Protein AF-A0A5E4HVY9-F1 (afdb_monomer_lite)

Radius of gyration: 17.77 Å; chains: 1; bounding box: 45×37×48 Å

pLDDT: mean 86.58, std 11.75, range [44.09, 98.56]

Secondary structure (DSSP, 8-state):
-HHHHHHHHHHHHHHHHHHHHHHHHHHTHHHHHHS-GGGGGGS-HHHHHHHHHHHHHHHHHHGGGTPPP-HHHHHHT-HHHHHHHHHHHHHHHHHHHHHHHHTHHHHSSTTTHHHHHHHHHHHHHHHHHHHHHPPPHHHHHHHHHHHHHHHHHHHHHHHHSSGGG-SS----HHHHHHHHHHHHHHHHHHHHHHHHHHHHHHH-HHHHHHHHHHS--

Sequence (217 aa):
MEEAQKKLGPTILLLFMVGTLLFGAYFYFEQLAATPFYLWLFVPDCPLYAALAGFILLEGWENKTGKKAGALARMAHSPLLRFVIASACALYGSWTIFIFGAYSEFYLGAAQAPVTIALIIGHLGMVLLALLILPKKNEIGWTGLAAALLWLALNTFMDYQLGPLSTHPWLGGPLKIVVEPFTWMAGAAWPLLLYALADASAENKVLVRLRKWVCWD

Foldseek 3Di:
DVVVLLPVQLVVLVCQLVVLVVVLCVVCVVLCVLADPVCVVLQSQQSVLSNLLSVLLNLLSCVVVVDDQDPSSVCSPQLLNLLLSLLSLLLVLVLLLVVCVVPVVVQCPPVRNVVSVVSNVVSVVSNLSSLLSHAALVSCDPVSLVSNLVVLVVSLCQQQPPVSNHSHPDDPPVRCVPSSVVSNVSSNVSSVVSSVCRNVSVPDPVSVVVCVSRGDD

Structure (mmCIF, N/CA/C/O backbone):
data_AF-A0A5E4HVY9-F1
#
_entry.id   AF-A0A5E4HVY9-F1
#
loop_
_atom_site.group_PDB
_atom_site.id
_atom_site.type_symbol
_atom_site.label_atom_id
_atom_site.label_alt_id
_atom_site.label_comp_id
_atom_site.label_asym_id
_atom_site.label_entity_id
_atom_site.label_seq_id
_atom_site.pdbx_PDB_ins_code
_atom_site.Cartn_x
_atom_site.Cartn_y
_atom_site.Cartn_z
_atom_site.occupancy
_atom_site.B_iso_or_equiv
_atom_site.auth_seq_id
_atom_site.auth_comp_id
_atom_site.auth_asym_id
_atom_site.auth_atom_id
_atom_site.pdbx_PDB_model_num
ATOM 1 N N . MET A 1 1 ? 2.840 21.938 23.748 1.00 54.25 1 MET A N 1
ATOM 2 C CA . MET A 1 1 ? 3.164 20.843 22.801 1.00 54.25 1 MET A CA 1
ATOM 3 C C . MET A 1 1 ? 1.917 20.161 22.259 1.00 54.25 1 MET A C 1
ATOM 5 O O . MET A 1 1 ? 1.793 20.067 21.046 1.00 54.25 1 MET A O 1
ATOM 9 N N . GLU A 1 2 ? 0.977 19.757 23.117 1.00 59.50 2 GLU A N 1
ATOM 10 C CA . GLU A 1 2 ? -0.248 19.051 22.703 1.00 59.50 2 GLU A CA 1
ATOM 11 C C . GLU A 1 2 ? -1.110 19.841 21.696 1.00 59.50 2 GLU A C 1
ATOM 13 O O . GLU A 1 2 ? -1.621 19.283 20.730 1.00 59.50 2 GLU A O 1
ATOM 18 N N . GLU A 1 3 ? -1.216 21.163 21.857 1.00 55.06 3 GLU A N 1
ATOM 19 C CA . GLU A 1 3 ? -2.001 22.022 20.959 1.00 55.06 3 GLU A CA 1
ATOM 20 C C . GLU A 1 3 ? -1.352 22.225 19.575 1.00 55.06 3 GLU A C 1
ATOM 22 O O . GLU A 1 3 ? -2.045 22.268 18.559 1.00 55.06 3 GLU A O 1
ATOM 27 N N . ALA A 1 4 ? -0.016 22.275 19.510 1.00 55.00 4 ALA A N 1
ATOM 28 C CA . ALA A 1 4 ? 0.719 22.329 18.246 1.00 55.00 4 ALA A CA 1
ATOM 29 C C . ALA A 1 4 ? 0.616 20.990 17.492 1.00 55.00 4 ALA A C 1
ATOM 31 O O . ALA A 1 4 ? 0.339 20.981 16.295 1.00 55.00 4 ALA A O 1
ATOM 32 N N . GLN A 1 5 ? 0.727 19.853 18.195 1.00 57.31 5 GLN A N 1
ATOM 33 C CA . GLN A 1 5 ? 0.496 18.524 17.610 1.00 57.31 5 GLN A CA 1
ATOM 34 C C . GLN A 1 5 ? -0.923 18.366 17.051 1.00 57.31 5 GLN A C 1
ATOM 36 O O . GLN A 1 5 ? -1.078 17.802 15.968 1.00 57.31 5 GLN A O 1
ATOM 41 N N . LYS A 1 6 ? -1.943 18.916 17.730 1.00 62.44 6 LYS A N 1
ATOM 42 C CA . LYS A 1 6 ? -3.329 18.921 17.231 1.00 62.44 6 LYS A CA 1
ATOM 43 C C . LYS A 1 6 ? -3.452 19.632 15.876 1.00 62.44 6 LYS A C 1
ATOM 45 O O . LYS A 1 6 ? -4.208 19.174 15.039 1.00 62.44 6 LYS A O 1
ATOM 50 N N . LYS A 1 7 ? -2.694 20.695 15.597 1.00 63.31 7 LYS A N 1
ATOM 51 C CA . LYS A 1 7 ? -2.789 21.415 14.306 1.00 63.31 7 LYS A CA 1
ATOM 52 C C . LYS A 1 7 ? -1.853 20.868 13.216 1.00 63.31 7 LYS A C 1
ATOM 54 O O . LYS A 1 7 ? -2.188 20.929 12.033 1.00 63.31 7 LYS A O 1
ATOM 59 N N . LEU A 1 8 ? -0.695 20.316 13.590 1.00 70.44 8 LEU A N 1
ATOM 60 C CA . LEU A 1 8 ? 0.305 19.828 12.630 1.00 70.44 8 LEU A CA 1
ATOM 61 C C . LEU A 1 8 ? -0.023 18.455 12.026 1.00 70.44 8 LEU A C 1
ATOM 63 O O . LEU A 1 8 ? 0.219 18.26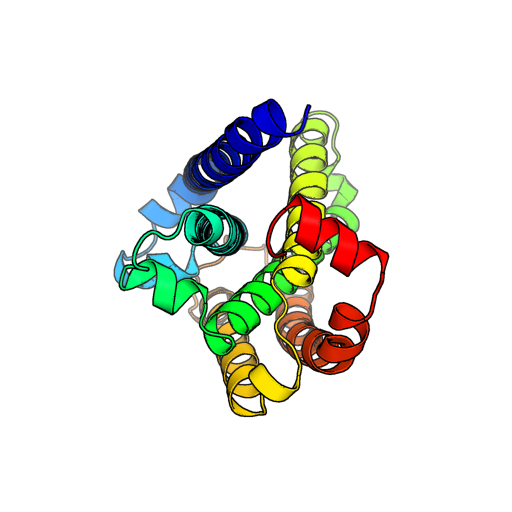5 10.839 1.00 70.44 8 LEU A O 1
ATOM 67 N N . GLY A 1 9 ? -0.589 17.515 12.791 1.00 76.00 9 GLY A N 1
ATOM 68 C CA . GLY A 1 9 ? -0.842 16.143 12.315 1.00 76.00 9 GLY A CA 1
ATOM 69 C C . GLY A 1 9 ? -1.686 16.052 11.029 1.00 76.00 9 GLY A C 1
ATOM 70 O O . GLY A 1 9 ? -1.223 15.473 10.047 1.00 76.00 9 GLY A O 1
ATOM 71 N N . PRO A 1 10 ? -2.877 16.670 10.977 1.00 76.44 10 PRO A N 1
ATOM 72 C CA . PRO A 1 10 ? -3.753 16.645 9.796 1.00 76.44 10 PRO A CA 1
ATOM 73 C C . PRO A 1 10 ? -3.131 17.334 8.596 1.00 76.44 10 PRO A C 1
ATOM 75 O O . PRO A 1 10 ? -3.244 16.856 7.475 1.00 76.44 10 PRO A O 1
ATOM 78 N N . THR A 1 11 ? -2.439 18.446 8.846 1.00 81.81 11 THR A N 1
ATOM 79 C CA . THR A 1 11 ? -1.732 19.194 7.809 1.00 81.81 11 THR A CA 1
ATOM 80 C C . THR A 1 11 ? -0.650 18.322 7.174 1.00 81.81 11 THR A C 1
ATOM 82 O O . THR A 1 11 ? -0.546 18.273 5.955 1.00 81.81 11 THR A O 1
ATOM 85 N N . ILE A 1 12 ? 0.109 17.571 7.980 1.00 84.69 12 ILE A N 1
ATOM 86 C CA . ILE A 1 12 ? 1.120 16.627 7.485 1.00 84.69 12 ILE A CA 1
ATOM 87 C C . ILE A 1 12 ? 0.468 15.496 6.681 1.00 84.69 12 ILE A C 1
ATOM 89 O O . ILE A 1 12 ? 0.953 15.185 5.598 1.00 84.69 12 ILE A O 1
ATOM 93 N N . LEU A 1 13 ? -0.631 14.906 7.165 1.00 83.69 13 LEU A N 1
ATOM 94 C CA . LEU A 1 13 ? -1.347 13.843 6.444 1.00 83.69 13 LEU A CA 1
ATOM 95 C C . LEU A 1 13 ? -1.925 14.338 5.113 1.00 83.69 13 LEU A C 1
ATOM 97 O O . LEU A 1 13 ? -1.802 13.655 4.100 1.00 83.69 13 LEU A O 1
ATOM 101 N N . LEU A 1 14 ? -2.489 15.546 5.090 1.00 85.56 14 LEU A N 1
ATOM 102 C CA . LEU A 1 14 ? -3.001 16.170 3.875 1.00 85.56 14 LEU A CA 1
ATOM 103 C C . LEU A 1 14 ? -1.875 16.439 2.871 1.00 85.56 14 LEU A C 1
ATOM 105 O O . LEU A 1 14 ? -1.998 16.083 1.702 1.00 85.56 14 LEU A O 1
ATOM 109 N N . LEU A 1 15 ? -0.761 17.022 3.324 1.00 87.12 15 LEU A N 1
ATOM 110 C CA . LEU A 1 15 ? 0.417 17.253 2.485 1.00 87.12 15 LEU A CA 1
ATOM 111 C C . LEU A 1 15 ? 0.998 15.938 1.957 1.00 87.12 15 LEU A C 1
ATOM 113 O O . LEU A 1 15 ? 1.370 15.867 0.789 1.00 87.12 15 LEU A O 1
ATOM 117 N N . PHE A 1 16 ? 1.029 14.891 2.783 1.00 88.19 16 PHE A N 1
ATOM 118 C CA . PHE A 1 16 ? 1.432 13.550 2.374 1.00 88.19 16 PHE A CA 1
ATOM 119 C C . PHE A 1 16 ? 0.521 12.998 1.272 1.00 88.19 16 PHE A C 1
ATOM 121 O O 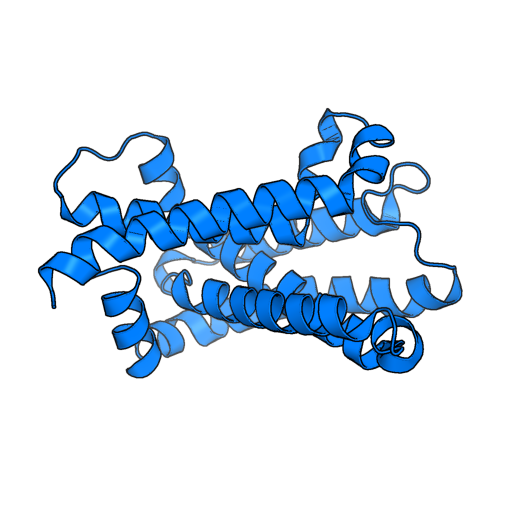. PHE A 1 16 ? 1.025 12.527 0.256 1.00 88.19 16 PHE A O 1
ATOM 128 N N . MET A 1 17 ? -0.803 13.091 1.427 1.00 89.12 17 MET A N 1
ATOM 129 C CA . MET A 1 17 ? -1.758 12.619 0.420 1.00 89.12 17 MET A CA 1
ATOM 130 C C . MET A 1 17 ? -1.625 13.387 -0.895 1.00 89.12 17 MET A C 1
ATOM 132 O O . MET A 1 17 ? -1.504 12.775 -1.953 1.00 89.12 17 MET A O 1
ATOM 136 N N . VAL A 1 18 ? -1.613 14.721 -0.833 1.00 88.19 18 VAL A N 1
ATOM 137 C CA . VAL A 1 18 ? -1.477 15.578 -2.019 1.00 88.19 18 VAL A CA 1
ATOM 138 C C . VAL A 1 18 ? -0.138 15.322 -2.703 1.00 88.19 18 VAL A C 1
ATOM 140 O O . VAL A 1 18 ? -0.104 15.106 -3.910 1.00 88.19 18 VAL A O 1
ATOM 143 N N . GLY A 1 19 ? 0.956 15.273 -1.942 1.00 87.19 19 GLY A N 1
ATOM 144 C CA . GLY A 1 19 ? 2.283 14.968 -2.468 1.00 87.19 19 GLY A CA 1
ATOM 145 C C . GLY A 1 19 ? 2.341 13.594 -3.136 1.00 87.19 19 GLY A C 1
ATOM 146 O O . GLY A 1 19 ? 2.837 13.486 -4.252 1.00 87.19 19 GLY A O 1
ATOM 147 N N . THR A 1 20 ? 1.767 12.567 -2.502 1.00 88.44 20 THR A N 1
ATOM 148 C CA . THR A 1 20 ? 1.690 11.201 -3.045 1.00 88.44 20 THR A CA 1
ATOM 149 C C . THR A 1 20 ? 0.914 11.159 -4.357 1.00 88.44 20 THR A C 1
ATOM 151 O O . THR A 1 20 ? 1.372 10.543 -5.316 1.00 88.44 20 THR A O 1
ATOM 154 N N . LEU A 1 21 ? -0.233 11.840 -4.433 1.00 88.69 21 LEU A N 1
ATOM 155 C CA . LEU A 1 21 ? -1.054 11.882 -5.643 1.00 88.69 21 LEU A CA 1
ATOM 156 C C . LEU A 1 21 ? -0.385 12.666 -6.772 1.00 88.69 21 LEU A C 1
ATOM 158 O O . LEU A 1 21 ? -0.404 12.207 -7.907 1.00 88.69 21 LEU A O 1
ATOM 162 N N . LEU A 1 22 ? 0.228 13.817 -6.483 1.00 89.31 22 LEU A N 1
ATOM 163 C CA . LEU A 1 22 ? 0.916 14.626 -7.495 1.00 89.31 22 LEU A CA 1
ATOM 164 C C . LEU A 1 22 ? 2.162 13.921 -8.029 1.00 89.31 22 LEU A C 1
ATOM 166 O O . LEU A 1 22 ? 2.382 13.869 -9.237 1.00 89.31 22 LEU A O 1
ATOM 170 N N . PHE A 1 23 ? 2.962 13.349 -7.134 1.00 88.44 23 PHE A N 1
ATOM 171 C CA . PHE A 1 23 ? 4.142 12.586 -7.513 1.00 88.44 23 PHE A CA 1
ATOM 172 C C . PHE A 1 23 ? 3.757 11.298 -8.251 1.00 88.44 23 PHE A C 1
ATOM 174 O O . PHE A 1 23 ? 4.370 10.961 -9.258 1.00 88.44 23 PHE A O 1
ATOM 181 N N . GLY A 1 24 ? 2.688 10.623 -7.821 1.00 87.62 24 GLY A N 1
ATOM 182 C CA . GLY A 1 24 ? 2.096 9.506 -8.550 1.00 87.62 24 GLY A CA 1
ATOM 183 C C . GLY A 1 24 ? 1.631 9.906 -9.948 1.00 87.62 24 GLY A C 1
ATOM 184 O O . GLY A 1 24 ? 2.008 9.266 -10.920 1.00 87.62 24 GLY A O 1
ATOM 185 N N . ALA A 1 25 ? 0.887 11.004 -10.079 1.00 87.56 25 ALA A N 1
ATOM 186 C CA . ALA A 1 25 ? 0.442 11.509 -11.374 1.00 87.56 25 ALA A CA 1
ATOM 187 C C . ALA A 1 25 ? 1.620 11.837 -12.300 1.00 87.56 25 ALA A C 1
ATOM 189 O O . ALA A 1 25 ? 1.538 11.555 -13.488 1.00 87.56 25 ALA A O 1
ATOM 190 N N . TYR A 1 26 ? 2.723 12.368 -11.763 1.00 89.81 26 TYR A N 1
ATOM 191 C CA . TYR A 1 26 ? 3.957 12.581 -12.519 1.00 89.81 26 TYR A CA 1
ATOM 192 C C . TYR A 1 26 ? 4.582 11.261 -13.000 1.00 89.81 26 TYR A C 1
ATOM 194 O O . TYR A 1 26 ? 4.909 11.136 -14.176 1.00 89.81 26 TYR A O 1
ATOM 202 N N . PHE A 1 27 ? 4.706 10.258 -12.124 1.00 85.88 27 PHE A N 1
ATOM 203 C CA . PHE A 1 27 ? 5.298 8.957 -12.470 1.00 85.88 27 PHE A CA 1
ATOM 204 C C . PHE A 1 27 ? 4.461 8.147 -13.463 1.00 85.88 27 PHE A C 1
ATOM 206 O O . PHE A 1 27 ? 5.014 7.466 -14.321 1.00 85.88 27 PHE A O 1
ATOM 213 N N . TYR A 1 28 ? 3.138 8.232 -13.350 1.00 88.25 28 TYR A N 1
ATOM 214 C CA . TYR A 1 28 ? 2.195 7.471 -14.165 1.00 88.25 28 TYR A CA 1
ATOM 215 C C . TYR A 1 28 ? 1.609 8.294 -15.322 1.00 88.25 28 TYR A C 1
ATOM 217 O O . TYR A 1 28 ? 0.688 7.820 -15.979 1.00 88.25 28 TYR A O 1
ATOM 225 N N . PHE A 1 29 ? 2.108 9.507 -15.596 1.00 90.31 29 PHE A N 1
ATOM 226 C CA . PHE A 1 29 ? 1.498 10.431 -16.563 1.00 90.31 29 PHE A CA 1
ATOM 227 C C . PHE A 1 29 ? 1.314 9.803 -17.950 1.00 90.31 29 PHE A C 1
ATOM 229 O O . PHE A 1 29 ? 0.194 9.720 -18.454 1.00 90.31 29 PHE A O 1
ATOM 236 N N . GLU A 1 30 ? 2.403 9.299 -18.533 1.00 89.25 30 GLU A N 1
ATOM 237 C CA . GLU A 1 30 ? 2.390 8.663 -19.858 1.00 89.25 30 GLU A CA 1
ATOM 238 C C . GLU A 1 30 ? 1.496 7.420 -19.878 1.00 89.25 30 GLU A C 1
ATOM 240 O O . GLU A 1 30 ? 0.773 7.155 -20.837 1.00 89.25 30 GLU A O 1
ATOM 245 N N . GLN A 1 31 ? 1.495 6.669 -18.778 1.00 87.19 31 GLN A N 1
ATOM 246 C CA . GLN A 1 31 ? 0.705 5.457 -18.665 1.00 87.19 31 GLN A CA 1
ATOM 247 C C . GLN A 1 31 ? -0.795 5.752 -18.563 1.00 87.19 31 GLN A C 1
ATOM 249 O O . GLN A 1 31 ? -1.597 5.094 -19.223 1.00 87.19 31 GLN A O 1
ATOM 254 N N . LEU A 1 32 ? -1.182 6.763 -17.785 1.00 90.12 32 LEU A N 1
ATOM 255 C CA . LEU A 1 32 ? -2.560 7.242 -17.698 1.00 90.12 32 LEU A CA 1
ATOM 256 C C . LEU A 1 32 ? -3.034 7.790 -19.047 1.00 90.12 32 LEU A C 1
ATOM 258 O O . LEU A 1 32 ? -4.159 7.505 -19.451 1.00 90.12 32 LEU A O 1
ATOM 262 N N . ALA A 1 33 ? -2.176 8.514 -19.773 1.00 91.31 33 ALA A N 1
ATOM 263 C CA . ALA A 1 33 ? -2.489 9.029 -21.106 1.00 91.31 33 ALA A CA 1
ATOM 264 C C . ALA A 1 33 ? -2.712 7.909 -22.140 1.00 91.31 33 ALA A C 1
ATOM 266 O O . ALA A 1 33 ? -3.567 8.042 -23.016 1.00 91.31 33 ALA A O 1
ATOM 267 N N . ALA A 1 34 ? -1.978 6.799 -22.024 1.00 89.12 34 ALA A N 1
ATOM 268 C CA . ALA A 1 34 ? -2.109 5.638 -22.904 1.00 89.12 34 ALA A CA 1
ATOM 269 C C . ALA A 1 34 ? -3.248 4.676 -22.510 1.00 89.12 34 ALA A C 1
ATOM 271 O O . ALA A 1 34 ? -3.680 3.862 -23.327 1.00 89.12 34 ALA A O 1
ATOM 272 N N . THR A 1 35 ? -3.741 4.751 -21.272 1.00 89.50 35 THR A N 1
ATOM 273 C CA . THR A 1 35 ? -4.724 3.804 -20.731 1.00 89.50 35 THR A CA 1
ATOM 274 C C . THR A 1 35 ? -6.150 4.355 -20.851 1.00 89.50 35 THR A C 1
ATOM 276 O O . THR A 1 35 ? -6.395 5.499 -20.466 1.00 89.50 35 THR A O 1
ATOM 279 N N . PRO A 1 36 ? -7.142 3.566 -21.313 1.00 91.81 36 PRO A N 1
ATOM 280 C CA . PRO A 1 36 ? -8.541 3.986 -21.297 1.00 91.81 36 PRO A CA 1
ATOM 281 C C . PRO A 1 36 ? -9.019 4.390 -19.894 1.00 91.81 36 PRO A C 1
ATOM 283 O O . PRO A 1 36 ? -8.741 3.700 -18.914 1.00 91.81 36 PRO A O 1
ATOM 286 N N . PHE A 1 37 ? -9.799 5.472 -19.796 1.00 92.88 37 PHE A N 1
ATOM 287 C CA . PHE A 1 37 ? -10.166 6.084 -18.507 1.00 92.88 37 PHE A CA 1
ATOM 288 C C . PHE A 1 37 ? -10.845 5.123 -17.513 1.00 92.88 37 PHE A C 1
ATOM 290 O O . PHE A 1 37 ? -10.680 5.259 -16.304 1.00 92.88 37 PHE A O 1
ATOM 297 N N . TYR A 1 38 ? -11.596 4.128 -17.997 1.00 91.62 38 TYR A N 1
ATOM 298 C CA . TYR A 1 38 ? -12.279 3.149 -17.144 1.00 91.62 38 TYR A CA 1
ATOM 299 C C . TYR A 1 38 ? -11.319 2.147 -16.478 1.00 91.62 38 TYR A C 1
ATOM 301 O O . TYR A 1 38 ? -11.717 1.454 -15.546 1.00 91.62 38 TYR A O 1
ATOM 309 N N . LEU A 1 39 ? -10.062 2.079 -16.931 1.00 92.19 39 LEU A N 1
ATOM 310 C CA . LEU A 1 39 ? -8.995 1.272 -16.334 1.00 92.19 39 LEU A CA 1
ATOM 311 C C . LEU A 1 39 ? -8.082 2.081 -15.411 1.00 92.19 39 LEU A C 1
ATOM 313 O O . LEU A 1 39 ? -7.241 1.495 -14.738 1.00 92.19 39 LEU A O 1
ATOM 317 N N . TRP A 1 40 ? -8.255 3.403 -15.323 1.00 90.75 40 TRP A N 1
ATOM 318 C CA . TRP A 1 40 ? -7.375 4.265 -14.528 1.00 90.75 40 TRP A CA 1
ATOM 319 C C . TRP A 1 40 ? -7.328 3.905 -13.048 1.00 90.75 40 TRP A C 1
ATOM 321 O O . TRP A 1 40 ? -6.349 4.225 -12.392 1.00 90.75 40 TRP A O 1
ATOM 331 N N . LEU A 1 41 ? -8.343 3.222 -12.516 1.00 90.81 41 LEU A N 1
ATOM 332 C CA . LEU A 1 41 ? -8.323 2.744 -11.134 1.00 90.81 41 LEU A CA 1
ATOM 333 C C . LEU A 1 41 ? -7.187 1.741 -10.861 1.00 90.81 41 LEU A C 1
ATOM 335 O O . LEU A 1 41 ? -6.723 1.661 -9.730 1.00 90.81 41 LEU A O 1
ATOM 339 N N . PHE A 1 42 ? -6.749 1.002 -11.880 1.00 91.25 42 PHE A N 1
ATOM 340 C CA . PHE A 1 42 ? -5.729 -0.045 -11.780 1.00 91.25 42 PHE A CA 1
ATOM 341 C C . PHE A 1 42 ? -4.336 0.430 -12.209 1.00 91.25 42 PHE A C 1
ATOM 343 O O . PHE A 1 42 ? -3.415 -0.366 -12.242 1.00 91.25 42 PHE A O 1
ATOM 350 N N . VAL A 1 43 ? -4.181 1.703 -12.590 1.00 87.62 43 VAL A N 1
ATOM 351 C CA . VAL A 1 43 ? -2.896 2.234 -13.074 1.00 87.62 43 VAL A CA 1
ATOM 352 C C . VAL A 1 43 ? -2.024 2.769 -11.934 1.00 87.62 43 VAL A C 1
ATOM 354 O O . VAL A 1 43 ? -0.874 2.357 -11.826 1.00 87.62 43 VAL A O 1
ATOM 357 N N . PRO A 1 44 ? -2.493 3.694 -11.072 1.00 85.25 44 PRO A N 1
ATOM 358 C CA . PRO A 1 44 ? -1.644 4.292 -10.056 1.00 85.25 44 PRO A CA 1
ATOM 359 C C . PRO A 1 44 ? -1.586 3.395 -8.816 1.00 85.25 44 PRO A C 1
ATOM 361 O O . PRO A 1 44 ? -2.134 3.763 -7.783 1.00 85.25 44 PRO A O 1
ATOM 364 N N . ASP A 1 45 ? -0.896 2.258 -8.906 1.00 87.12 45 ASP A N 1
ATOM 365 C CA . ASP A 1 45 ? -0.718 1.259 -7.842 1.00 87.12 45 ASP A CA 1
ATOM 366 C C . ASP A 1 45 ? -0.391 1.880 -6.467 1.00 87.12 45 ASP A C 1
ATOM 368 O O . ASP A 1 45 ? -1.259 2.179 -5.641 1.00 87.12 45 ASP A O 1
ATOM 372 N N . CYS A 1 46 ? 0.897 2.118 -6.205 1.00 92.69 46 CYS A N 1
ATOM 373 C CA . CYS A 1 46 ? 1.392 2.596 -4.919 1.00 92.69 46 CYS A CA 1
ATOM 374 C C . CYS A 1 46 ? 0.763 3.943 -4.500 1.00 92.69 46 CYS A C 1
ATOM 376 O O . CYS A 1 46 ? 0.352 4.065 -3.338 1.00 92.69 46 CYS A O 1
ATOM 378 N N . PRO A 1 47 ? 0.640 4.947 -5.401 1.00 93.38 47 PRO A N 1
ATOM 379 C CA . PRO A 1 47 ? 0.082 6.248 -5.047 1.00 93.38 47 PRO A CA 1
ATOM 380 C C . PRO A 1 47 ? -1.376 6.188 -4.586 1.00 93.38 47 PRO A C 1
ATOM 382 O O . PRO A 1 47 ? -1.732 6.880 -3.631 1.00 93.38 47 PRO A O 1
ATOM 385 N N . LEU A 1 48 ? -2.212 5.355 -5.219 1.00 93.56 48 LEU A N 1
ATOM 386 C CA . LEU A 1 48 ? -3.621 5.222 -4.851 1.00 93.56 48 LEU A CA 1
ATOM 387 C C . LEU A 1 48 ? -3.761 4.695 -3.426 1.00 93.56 48 LEU A C 1
ATOM 389 O O . LEU A 1 48 ? -4.421 5.322 -2.597 1.00 93.56 48 LEU A O 1
ATOM 393 N N . TYR A 1 49 ? -3.123 3.566 -3.113 1.00 95.75 49 TYR A N 1
ATOM 394 C CA . TYR A 1 49 ? -3.290 2.940 -1.801 1.00 95.75 49 TYR A CA 1
ATOM 395 C C . TYR A 1 49 ? -2.636 3.750 -0.682 1.00 95.75 49 TYR A C 1
ATOM 397 O O . TYR A 1 49 ? -3.208 3.854 0.402 1.00 95.75 49 TYR A O 1
ATOM 405 N N . ALA A 1 50 ? -1.494 4.392 -0.942 1.00 95.06 50 ALA A N 1
ATOM 406 C CA . ALA A 1 50 ? -0.883 5.314 0.011 1.00 95.06 50 ALA A CA 1
ATOM 407 C C . ALA A 1 50 ? -1.790 6.525 0.302 1.00 95.06 50 ALA A C 1
ATOM 409 O O . ALA A 1 50 ? -1.982 6.878 1.468 1.00 95.06 50 ALA A O 1
ATOM 410 N N . ALA A 1 51 ? -2.412 7.119 -0.723 1.00 93.44 51 ALA A N 1
ATOM 411 C CA . ALA A 1 51 ? -3.354 8.221 -0.541 1.00 93.44 51 ALA A CA 1
ATOM 412 C C . ALA A 1 51 ? -4.622 7.785 0.211 1.00 93.44 51 ALA A C 1
ATOM 414 O O . ALA A 1 51 ? -5.054 8.477 1.132 1.00 93.44 51 ALA A O 1
ATOM 415 N N . LEU A 1 52 ? -5.190 6.619 -0.119 1.00 93.50 52 LEU A N 1
ATOM 416 C CA . LEU A 1 52 ? -6.354 6.063 0.580 1.00 93.50 52 LEU A CA 1
ATOM 417 C C . LEU A 1 52 ? -6.046 5.724 2.048 1.00 93.50 52 LEU A C 1
ATOM 419 O O . LEU A 1 52 ? -6.870 5.982 2.925 1.00 93.50 52 LEU A O 1
ATOM 423 N N . ALA A 1 53 ? -4.856 5.197 2.344 1.00 93.56 53 ALA A N 1
ATOM 424 C CA . ALA A 1 53 ? -4.412 4.971 3.717 1.00 93.56 53 ALA A CA 1
ATOM 425 C C . ALA A 1 53 ? -4.237 6.294 4.478 1.00 93.56 53 ALA A C 1
ATOM 427 O O . ALA A 1 53 ? -4.693 6.413 5.615 1.00 93.56 53 ALA A O 1
ATOM 428 N N . GLY A 1 54 ? -3.646 7.310 3.839 1.00 90.94 54 GLY A N 1
ATOM 429 C CA . GLY A 1 54 ? -3.564 8.666 4.386 1.00 90.94 54 GLY A CA 1
ATOM 430 C C . GLY A 1 54 ? -4.943 9.257 4.689 1.00 90.94 54 GLY A C 1
ATOM 431 O O . GLY A 1 54 ? -5.132 9.836 5.756 1.00 90.94 54 GLY A O 1
ATOM 432 N N . PHE A 1 55 ? -5.924 9.030 3.810 1.00 89.88 55 PHE A N 1
ATOM 433 C CA . PHE A 1 55 ? -7.308 9.466 4.005 1.00 89.88 55 PHE A CA 1
ATOM 434 C C . PHE A 1 55 ? -7.957 8.801 5.223 1.00 89.88 55 PHE A C 1
ATOM 436 O O . PHE A 1 55 ? -8.555 9.486 6.048 1.00 89.88 55 PHE A O 1
ATOM 443 N N . ILE A 1 56 ? -7.787 7.483 5.388 1.00 90.06 56 ILE A N 1
ATOM 444 C CA . ILE A 1 56 ? -8.278 6.752 6.570 1.00 90.06 56 ILE A CA 1
ATOM 445 C C . ILE A 1 56 ? -7.712 7.348 7.861 1.00 90.06 56 ILE A C 1
ATOM 447 O O . ILE A 1 56 ? -8.433 7.487 8.852 1.00 90.06 56 ILE A O 1
ATOM 451 N N . LEU A 1 57 ? -6.427 7.707 7.853 1.00 87.19 57 LEU A N 1
ATOM 452 C CA . LEU A 1 57 ? -5.793 8.333 9.005 1.00 87.19 57 LEU A CA 1
ATOM 453 C C . LEU A 1 57 ? -6.326 9.760 9.238 1.00 87.19 57 LEU A C 1
ATOM 455 O O . LEU A 1 57 ? -6.650 10.134 10.365 1.00 87.19 57 LEU A O 1
ATOM 459 N N . LEU A 1 58 ? -6.492 10.550 8.178 1.00 84.06 58 LEU A N 1
ATOM 460 C CA . LEU A 1 58 ? -7.025 11.909 8.277 1.00 84.06 58 LEU A CA 1
ATOM 461 C C . LEU A 1 58 ? -8.441 11.930 8.884 1.00 84.06 58 LEU A C 1
ATOM 463 O O . LEU A 1 58 ? -8.700 12.680 9.825 1.00 84.06 58 LEU A O 1
ATOM 467 N N . GLU A 1 59 ? -9.326 11.044 8.425 1.00 81.69 59 GLU A N 1
ATOM 468 C CA . GLU A 1 59 ? -10.691 10.888 8.955 1.00 81.69 59 GLU A CA 1
ATOM 469 C C . GLU A 1 59 ? -10.704 10.412 10.417 1.00 81.69 59 GLU A C 1
ATOM 471 O O . GLU A 1 59 ? -11.472 10.902 11.252 1.00 81.69 59 GLU A O 1
ATOM 476 N N . GLY A 1 60 ? -9.797 9.492 10.768 1.00 74.69 60 GLY A N 1
ATOM 477 C CA . GLY A 1 60 ? -9.602 9.048 12.147 1.00 74.69 60 GLY A CA 1
ATOM 478 C C . GLY A 1 60 ? -9.208 10.183 13.099 1.00 74.69 60 GLY A C 1
ATOM 479 O O . GLY A 1 60 ? -9.520 10.118 14.291 1.00 74.69 60 GLY A O 1
ATOM 480 N N . TRP A 1 61 ? -8.551 11.226 12.586 1.00 70.19 61 TRP A N 1
ATOM 481 C CA . TRP A 1 61 ? -8.205 12.417 13.353 1.00 70.19 61 TRP A CA 1
ATOM 482 C C . TRP A 1 61 ? -9.393 13.379 13.512 1.00 70.19 61 TRP A C 1
ATOM 484 O O . TRP A 1 61 ? -9.665 13.829 14.629 1.00 70.19 61 TRP A O 1
ATOM 494 N N . GLU A 1 62 ? -10.142 13.667 12.441 1.00 66.44 62 GLU A N 1
ATOM 495 C CA . GLU A 1 62 ? -11.251 14.635 12.486 1.00 66.44 62 GLU A CA 1
ATOM 496 C C . GLU A 1 62 ? -12.401 14.196 13.402 1.00 66.44 62 GLU A C 1
ATOM 498 O O . GLU A 1 62 ? -12.996 15.034 14.088 1.00 66.44 62 GLU A O 1
ATOM 503 N N . ASN A 1 63 ? -12.674 12.892 13.504 1.00 61.25 63 ASN A N 1
ATOM 504 C CA . ASN A 1 63 ? -13.732 12.369 14.374 1.00 61.25 63 ASN A CA 1
ATOM 505 C C . ASN A 1 63 ? -13.504 12.637 15.878 1.00 61.25 63 ASN A C 1
ATOM 507 O O . ASN A 1 63 ? -14.475 12.668 16.636 1.00 61.25 63 ASN A O 1
ATOM 511 N N . LYS A 1 64 ? -12.276 12.963 16.326 1.00 58.59 64 LYS A N 1
ATOM 512 C CA . LYS A 1 64 ? -12.029 13.462 17.700 1.00 58.59 64 LYS A CA 1
ATOM 513 C C . LYS A 1 64 ? -12.679 14.827 17.973 1.00 58.59 64 LYS A C 1
ATOM 515 O O . LYS A 1 64 ? -12.857 15.197 19.129 1.00 58.59 64 LYS A O 1
ATOM 520 N N . THR A 1 65 ? -13.044 15.581 16.935 1.00 56.91 65 THR A N 1
ATOM 521 C CA . THR A 1 65 ? -13.637 16.925 17.063 1.00 56.91 65 THR A CA 1
ATOM 522 C C . THR A 1 65 ? -15.168 16.919 17.163 1.00 56.91 65 THR A C 1
ATOM 524 O O . THR A 1 65 ? -15.776 17.982 17.256 1.00 56.91 65 THR A O 1
ATOM 527 N N . GLY A 1 66 ? -15.809 15.739 17.166 1.00 54.97 66 GLY A N 1
ATOM 528 C CA . GLY A 1 66 ? -17.263 15.601 17.330 1.00 54.97 66 GLY A CA 1
ATOM 529 C C . GLY A 1 66 ? -18.092 15.998 16.101 1.00 54.97 66 GLY A C 1
ATOM 530 O O . GLY A 1 66 ? -19.311 16.154 16.201 1.00 54.97 66 GLY A O 1
ATOM 531 N N . LYS A 1 67 ? -17.462 16.167 14.932 1.00 59.09 67 LYS A N 1
ATOM 532 C CA . LYS A 1 67 ? -18.172 16.421 13.671 1.00 59.09 67 LYS A CA 1
ATOM 533 C C . LYS A 1 67 ? -18.885 15.151 13.194 1.00 59.09 67 LYS A C 1
ATOM 535 O O . LYS A 1 67 ? -18.360 14.050 13.303 1.00 59.09 67 LYS A O 1
ATOM 540 N N . LYS A 1 68 ? -20.100 15.296 12.651 1.00 54.53 68 LYS A N 1
ATOM 541 C CA . LYS A 1 68 ? -20.843 14.172 12.059 1.00 54.53 68 LYS A CA 1
ATOM 542 C C . LYS A 1 68 ? -20.079 13.633 10.846 1.00 54.53 68 LYS A C 1
ATOM 544 O O . LYS A 1 68 ? -19.923 14.347 9.860 1.00 54.53 68 LYS A O 1
ATOM 549 N N . ALA A 1 69 ? -19.677 12.368 10.913 1.00 60.56 69 ALA A N 1
ATOM 550 C CA . ALA A 1 69 ? -19.019 11.658 9.825 1.00 60.56 69 ALA A CA 1
ATOM 551 C C . ALA A 1 69 ? -19.896 11.641 8.552 1.00 60.56 69 ALA A C 1
ATOM 553 O O . ALA A 1 69 ? -21.000 11.077 8.527 1.00 60.56 69 ALA A O 1
ATOM 554 N N . GLY A 1 70 ? -19.393 12.258 7.479 1.00 66.94 70 GLY A N 1
ATOM 555 C CA . GLY A 1 70 ? -19.982 12.181 6.142 1.00 66.94 70 GLY A CA 1
ATOM 556 C C . GLY A 1 70 ? -19.985 10.750 5.583 1.00 66.94 70 GLY A C 1
ATOM 557 O O . GLY A 1 70 ? -19.523 9.803 6.219 1.00 66.94 70 GLY A O 1
ATOM 558 N N . ALA A 1 71 ? -20.524 10.558 4.377 1.00 69.56 71 ALA A N 1
ATOM 559 C CA . ALA A 1 71 ? -20.513 9.243 3.724 1.00 69.56 71 ALA A CA 1
ATOM 560 C C . ALA A 1 71 ? -19.080 8.719 3.487 1.00 69.56 71 ALA A C 1
ATOM 562 O O . ALA A 1 71 ? -18.812 7.544 3.723 1.00 69.56 71 ALA A O 1
ATOM 563 N N . LEU A 1 72 ? -18.152 9.607 3.110 1.00 70.12 72 LEU A N 1
ATOM 564 C CA . LEU A 1 72 ? -16.739 9.275 2.885 1.00 70.12 72 LEU A CA 1
ATOM 565 C C . LEU A 1 72 ? -16.031 8.830 4.172 1.00 70.12 72 LEU A C 1
ATOM 567 O O . LEU A 1 72 ? -15.366 7.796 4.178 1.00 70.12 72 LEU A O 1
ATOM 571 N N . ALA A 1 73 ? -16.272 9.530 5.281 1.00 75.06 73 ALA A N 1
ATOM 572 C CA . ALA A 1 73 ? -15.794 9.142 6.605 1.00 75.06 73 ALA A CA 1
ATOM 573 C C . ALA A 1 73 ? -16.287 7.735 6.992 1.00 75.06 73 ALA A C 1
ATOM 575 O O . ALA A 1 73 ? -15.516 6.877 7.413 1.00 75.06 73 ALA A O 1
ATOM 576 N N . ARG A 1 74 ? -17.578 7.442 6.776 1.00 75.81 74 ARG A N 1
ATOM 577 C CA . ARG A 1 74 ? -18.147 6.109 7.047 1.00 75.81 74 ARG A CA 1
ATOM 578 C C . ARG A 1 74 ? -17.490 5.005 6.218 1.00 75.81 74 ARG A C 1
ATOM 580 O O . ARG A 1 74 ? -17.253 3.922 6.749 1.00 75.81 74 ARG A O 1
ATOM 587 N N . MET A 1 75 ? -17.164 5.275 4.954 1.00 76.06 75 MET A N 1
ATOM 588 C CA . MET A 1 75 ? -16.417 4.331 4.119 1.00 76.06 75 MET A CA 1
ATOM 589 C C . MET A 1 75 ? -14.997 4.109 4.647 1.00 76.06 75 MET A C 1
ATOM 591 O O . MET A 1 75 ? -14.579 2.959 4.760 1.00 76.06 75 MET A O 1
ATOM 595 N N . ALA A 1 76 ? -14.290 5.173 5.043 1.00 79.31 76 ALA A N 1
ATOM 596 C CA . ALA A 1 76 ? -12.952 5.081 5.631 1.00 79.31 76 ALA A CA 1
ATOM 597 C C . ALA A 1 76 ? -12.918 4.243 6.924 1.00 79.31 76 ALA A C 1
ATOM 599 O O . ALA A 1 76 ? -11.920 3.585 7.213 1.00 79.31 76 ALA A O 1
ATOM 600 N N . HIS A 1 77 ? -14.021 4.207 7.677 1.00 80.25 77 HIS A N 1
ATOM 601 C CA . HIS A 1 77 ? -14.155 3.385 8.882 1.00 80.25 77 HIS A CA 1
ATOM 602 C C . HIS A 1 77 ? -14.565 1.927 8.626 1.00 80.25 77 HIS A C 1
ATOM 604 O O . HIS A 1 77 ? -14.546 1.131 9.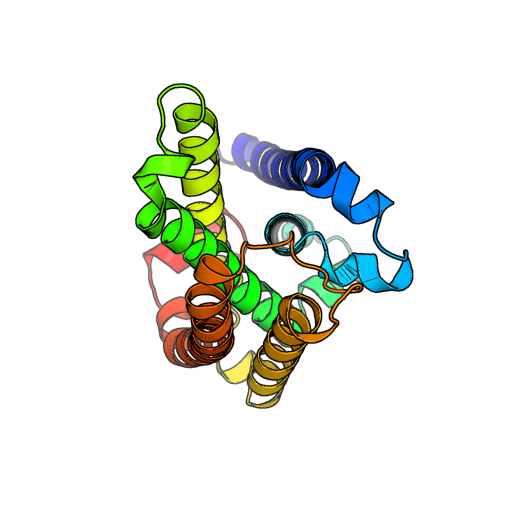565 1.00 80.25 77 HIS A O 1
ATOM 610 N N . SER A 1 78 ? -14.889 1.544 7.387 1.00 90.62 78 SER A N 1
ATOM 611 C CA . SER A 1 78 ? -15.233 0.159 7.047 1.00 90.62 78 SER A CA 1
ATOM 612 C C . SER A 1 78 ? -14.040 -0.777 7.291 1.00 90.62 78 SER A C 1
ATOM 614 O O . SER A 1 78 ? -13.001 -0.607 6.643 1.00 90.62 78 SER A O 1
ATOM 616 N N . PRO A 1 79 ? -14.159 -1.796 8.167 1.00 93.00 79 PRO A N 1
ATOM 617 C CA . PRO A 1 79 ? -13.090 -2.771 8.379 1.00 93.00 79 PRO A CA 1
ATOM 618 C C . PRO A 1 79 ? -12.699 -3.500 7.093 1.00 93.00 79 PRO A C 1
ATOM 620 O O . PRO A 1 79 ? -11.519 -3.729 6.850 1.00 93.00 79 PRO A O 1
ATOM 623 N N . LEU A 1 80 ? -13.676 -3.795 6.229 1.00 95.00 80 LEU A N 1
ATOM 624 C CA . LEU A 1 80 ? -13.429 -4.435 4.940 1.00 95.00 80 LEU A CA 1
ATOM 625 C C . LEU A 1 80 ? -12.536 -3.562 4.054 1.00 95.00 80 LEU A C 1
ATOM 627 O O . LEU A 1 80 ? -11.506 -4.032 3.577 1.00 95.00 80 LEU A O 1
ATOM 631 N N . LEU A 1 81 ? -12.893 -2.286 3.868 1.00 94.56 81 LEU A N 1
ATOM 632 C CA . LEU A 1 81 ? -12.132 -1.384 2.999 1.00 94.56 81 LEU A CA 1
ATOM 633 C C . LEU A 1 81 ? -10.729 -1.127 3.558 1.00 94.56 81 LEU A C 1
ATOM 635 O O . LEU A 1 81 ? -9.744 -1.197 2.827 1.00 94.56 81 LEU A O 1
ATOM 639 N N . ARG A 1 82 ? -10.630 -0.900 4.872 1.00 95.25 82 ARG A N 1
ATOM 640 C CA . ARG A 1 82 ? -9.349 -0.737 5.570 1.00 95.25 82 ARG A CA 1
ATOM 641 C C . ARG A 1 82 ? -8.451 -1.953 5.400 1.00 95.25 82 ARG A C 1
ATOM 643 O O . ARG A 1 82 ? -7.258 -1.786 5.181 1.00 95.25 82 ARG A O 1
ATOM 650 N N . PHE A 1 83 ? -9.006 -3.161 5.474 1.00 97.81 83 PHE A N 1
ATOM 651 C CA . PHE A 1 83 ? -8.236 -4.386 5.301 1.00 97.81 83 PHE A CA 1
ATOM 652 C C . PHE A 1 83 ? -7.745 -4.581 3.858 1.00 97.81 83 PHE A C 1
ATOM 654 O O . PHE A 1 83 ? -6.592 -4.964 3.656 1.00 97.81 83 PHE A O 1
ATOM 661 N N . VAL A 1 84 ? -8.574 -4.260 2.858 1.00 97.88 84 VAL A N 1
ATOM 662 C CA . VAL A 1 84 ? -8.165 -4.267 1.442 1.00 97.88 84 VAL A CA 1
ATOM 663 C C . VAL A 1 84 ? -7.026 -3.271 1.206 1.00 97.88 84 VAL A C 1
ATOM 665 O O . VAL A 1 84 ? -5.997 -3.643 0.648 1.00 97.88 84 VAL A O 1
ATOM 668 N N . ILE A 1 85 ? -7.165 -2.033 1.693 1.00 97.38 85 ILE A N 1
ATOM 669 C CA . ILE A 1 85 ? -6.135 -0.993 1.548 1.00 97.38 85 ILE A CA 1
ATOM 670 C C . ILE A 1 85 ? -4.860 -1.373 2.307 1.00 97.38 85 ILE A C 1
ATOM 672 O O . ILE A 1 85 ? -3.773 -1.224 1.763 1.00 97.38 85 ILE A O 1
ATOM 676 N N . ALA A 1 86 ? -4.967 -1.919 3.524 1.00 97.56 86 ALA A N 1
ATOM 677 C CA . ALA A 1 86 ? -3.810 -2.400 4.279 1.00 97.56 86 ALA A CA 1
ATOM 678 C C . ALA A 1 86 ? -3.051 -3.486 3.505 1.00 97.56 86 ALA A C 1
ATOM 680 O O . ALA A 1 86 ? -1.828 -3.431 3.391 1.00 97.56 86 ALA A O 1
ATOM 681 N N . SER A 1 87 ? -3.782 -4.442 2.932 1.00 98.38 87 SER A N 1
ATOM 682 C CA . SER A 1 87 ? -3.199 -5.527 2.141 1.00 98.38 87 SER A CA 1
ATOM 683 C C . SER A 1 87 ? -2.492 -5.006 0.893 1.00 98.38 87 SER A C 1
ATOM 685 O O . SER A 1 87 ? -1.370 -5.422 0.613 1.00 98.38 87 SER A O 1
ATOM 687 N N . ALA A 1 88 ? -3.099 -4.050 0.188 1.00 98.00 88 ALA A N 1
ATOM 688 C CA . ALA A 1 88 ? -2.484 -3.404 -0.963 1.00 98.00 88 ALA A CA 1
ATOM 689 C C . ALA A 1 88 ? -1.240 -2.590 -0.567 1.00 98.00 88 ALA A C 1
ATOM 691 O O . ALA A 1 88 ? -0.190 -2.738 -1.182 1.00 98.00 88 ALA A O 1
ATOM 692 N N . CYS A 1 89 ? -1.300 -1.795 0.505 1.00 98.00 89 CYS A N 1
ATOM 693 C CA . CYS A 1 89 ? -0.140 -1.058 1.007 1.00 98.00 89 CYS A CA 1
ATOM 694 C C . CYS A 1 89 ? 1.031 -1.981 1.373 1.00 98.00 89 CYS A C 1
ATOM 696 O O . CYS A 1 89 ? 2.178 -1.656 1.069 1.00 98.00 89 CYS A O 1
ATOM 698 N N . ALA A 1 90 ? 0.752 -3.126 2.002 1.00 98.06 90 ALA A N 1
ATOM 699 C CA . ALA A 1 90 ? 1.774 -4.111 2.335 1.00 98.06 90 ALA A CA 1
ATOM 700 C C . ALA A 1 90 ? 2.363 -4.773 1.079 1.00 98.06 90 ALA A C 1
ATOM 702 O O . ALA A 1 90 ? 3.588 -4.863 0.961 1.00 98.06 90 ALA A O 1
ATOM 703 N N . LEU A 1 91 ? 1.510 -5.168 0.124 1.00 97.44 91 LEU A N 1
ATOM 704 C CA . LEU A 1 91 ? 1.934 -5.706 -1.168 1.00 97.44 91 LEU A CA 1
ATOM 705 C C . LEU A 1 91 ? 2.823 -4.711 -1.909 1.00 97.44 91 LEU A C 1
ATOM 707 O O . LEU A 1 91 ? 4.005 -4.976 -2.072 1.00 97.44 91 LEU A O 1
ATOM 711 N N . TYR A 1 92 ? 2.282 -3.567 -2.314 1.00 95.56 92 TYR A N 1
ATOM 712 C CA . TYR A 1 92 ? 2.989 -2.613 -3.163 1.00 95.56 92 TYR A CA 1
ATOM 713 C C . TYR A 1 92 ? 4.204 -1.998 -2.460 1.00 95.56 92 TYR A C 1
ATOM 715 O O . TYR A 1 92 ? 5.255 -1.828 -3.072 1.00 95.56 92 TYR A O 1
ATOM 723 N N . GLY A 1 93 ? 4.112 -1.750 -1.148 1.00 96.12 93 GLY A N 1
ATOM 724 C CA . GLY A 1 93 ? 5.244 -1.297 -0.341 1.00 96.12 93 GLY A CA 1
ATOM 725 C C . GLY A 1 93 ? 6.409 -2.290 -0.364 1.00 96.12 93 GLY A C 1
ATOM 726 O O . GLY A 1 93 ? 7.534 -1.938 -0.714 1.00 96.12 93 GLY A O 1
ATOM 727 N N . SER A 1 94 ? 6.149 -3.554 -0.027 1.00 95.75 94 SER A N 1
ATOM 728 C CA . SER A 1 94 ? 7.200 -4.581 -0.011 1.00 95.75 94 SER A CA 1
ATOM 729 C C . SER A 1 94 ? 7.679 -4.976 -1.408 1.00 95.75 94 SER A C 1
ATOM 731 O O . SER A 1 94 ? 8.872 -5.216 -1.592 1.00 95.75 94 SER A O 1
ATOM 733 N N . TRP A 1 95 ? 6.779 -4.997 -2.392 1.00 94.62 95 TRP A N 1
ATOM 734 C CA . TRP A 1 95 ? 7.083 -5.321 -3.779 1.00 94.62 95 TRP A CA 1
ATOM 735 C C . TRP A 1 95 ? 8.091 -4.333 -4.362 1.00 94.62 95 TRP A C 1
ATOM 737 O O . TRP A 1 95 ? 9.116 -4.761 -4.882 1.00 94.62 95 TRP A O 1
ATOM 747 N N . THR A 1 96 ? 7.891 -3.023 -4.184 1.00 92.31 96 THR A N 1
ATOM 748 C CA . THR A 1 96 ? 8.828 -2.021 -4.719 1.00 92.31 96 THR A CA 1
ATOM 749 C C . THR A 1 96 ? 10.205 -2.126 -4.070 1.00 92.31 96 THR A C 1
ATOM 751 O O . THR A 1 96 ? 11.224 -2.035 -4.754 1.00 92.31 96 THR A O 1
ATOM 754 N N . ILE A 1 97 ? 10.259 -2.369 -2.755 1.00 93.56 97 ILE A N 1
ATOM 755 C CA . ILE A 1 97 ? 11.527 -2.586 -2.043 1.00 93.56 97 ILE A CA 1
ATOM 756 C C . ILE A 1 97 ? 12.241 -3.823 -2.598 1.00 93.56 97 ILE A C 1
ATOM 758 O O . ILE A 1 97 ? 13.448 -3.779 -2.836 1.00 93.56 97 ILE A O 1
ATOM 762 N N . PHE A 1 98 ? 11.499 -4.908 -2.835 1.00 92.12 98 PHE A N 1
ATOM 763 C CA . PHE A 1 98 ? 12.039 -6.119 -3.442 1.00 92.12 98 PHE A CA 1
ATOM 764 C C . PHE A 1 98 ? 12.586 -5.850 -4.848 1.00 92.12 98 PHE A C 1
ATOM 766 O O . PHE A 1 98 ? 13.727 -6.214 -5.116 1.00 92.12 98 PHE A O 1
ATOM 773 N N . ILE A 1 99 ? 11.831 -5.169 -5.716 1.00 90.00 99 ILE A N 1
ATOM 774 C CA . ILE A 1 99 ? 12.263 -4.852 -7.085 1.00 90.00 99 ILE A CA 1
ATOM 775 C C . ILE A 1 99 ? 13.525 -3.988 -7.082 1.00 90.00 99 ILE A C 1
ATOM 777 O O . ILE A 1 99 ? 14.488 -4.309 -7.775 1.00 90.00 99 ILE A O 1
ATOM 781 N N . PHE A 1 100 ? 13.581 -2.934 -6.270 1.00 90.69 100 PHE A N 1
ATOM 782 C CA . PHE A 1 100 ? 14.776 -2.092 -6.200 1.00 90.69 100 PHE A CA 1
ATOM 783 C C . PHE A 1 100 ? 15.983 -2.807 -5.597 1.00 90.69 100 PHE A C 1
ATOM 785 O O . PHE A 1 100 ? 17.108 -2.525 -6.001 1.00 90.69 100 PHE A O 1
ATOM 792 N N . GLY A 1 101 ? 15.777 -3.745 -4.671 1.00 90.25 101 GLY A N 1
ATOM 793 C CA . GLY A 1 101 ? 16.851 -4.597 -4.165 1.00 90.25 101 GLY A CA 1
ATOM 794 C C . GLY A 1 101 ? 17.358 -5.582 -5.222 1.00 90.25 101 GLY A C 1
ATOM 795 O O . GLY A 1 101 ? 18.559 -5.639 -5.494 1.00 90.25 101 GLY A O 1
ATOM 796 N N . ALA A 1 102 ? 16.440 -6.324 -5.847 1.00 88.12 102 ALA A N 1
ATOM 797 C CA . ALA A 1 102 ? 16.735 -7.355 -6.843 1.00 88.12 102 ALA A CA 1
ATOM 798 C C . ALA A 1 102 ? 17.367 -6.788 -8.125 1.00 88.12 102 ALA A C 1
ATOM 800 O O . ALA A 1 102 ? 18.200 -7.448 -8.737 1.00 88.12 102 ALA A O 1
ATOM 801 N N . TYR A 1 103 ? 17.012 -5.555 -8.497 1.00 87.56 103 TYR A N 1
ATOM 802 C CA . TYR A 1 103 ? 17.526 -4.850 -9.676 1.00 87.56 103 TYR A CA 1
ATOM 803 C C . TYR A 1 103 ? 18.323 -3.596 -9.290 1.00 87.56 103 TYR A C 1
ATOM 805 O O . TYR A 1 103 ? 18.300 -2.578 -9.985 1.00 87.56 103 TYR A O 1
ATOM 813 N N . SER A 1 104 ? 19.035 -3.666 -8.165 1.00 89.69 104 SER A N 1
ATOM 814 C CA . SER A 1 104 ? 19.802 -2.548 -7.599 1.00 89.69 104 SER A CA 1
ATOM 815 C C . SER A 1 104 ? 20.817 -1.940 -8.565 1.00 89.69 104 SER A C 1
ATOM 817 O O . SER A 1 104 ? 20.982 -0.726 -8.563 1.00 89.69 104 SER A O 1
ATOM 819 N N . GLU A 1 105 ? 21.435 -2.725 -9.448 1.00 87.44 105 GLU A N 1
ATOM 820 C CA . GLU A 1 105 ? 22.359 -2.201 -10.468 1.00 87.44 105 GLU A CA 1
ATOM 821 C C . GLU A 1 105 ? 21.692 -1.187 -11.413 1.00 87.44 105 GLU A C 1
ATOM 823 O O . GLU A 1 105 ? 22.329 -0.228 -11.847 1.00 87.44 105 GLU A O 1
ATOM 828 N N . PHE A 1 106 ? 20.397 -1.362 -11.697 1.00 83.88 106 PHE A N 1
ATOM 829 C CA . PHE A 1 106 ? 19.622 -0.458 -12.547 1.00 83.88 106 PHE A CA 1
ATOM 830 C C . PHE A 1 106 ? 19.090 0.750 -11.766 1.00 83.88 106 PHE A C 1
ATOM 832 O O . PHE A 1 106 ? 19.116 1.878 -12.258 1.00 83.88 106 PHE A O 1
ATOM 839 N N . TYR A 1 107 ? 18.614 0.529 -10.537 1.00 85.75 107 TYR A N 1
ATOM 840 C CA . TYR A 1 107 ? 17.906 1.555 -9.766 1.00 85.75 107 TYR A CA 1
ATOM 841 C C . TYR A 1 107 ? 18.794 2.361 -8.805 1.00 85.75 107 TYR A C 1
ATOM 843 O O . TYR A 1 107 ? 18.438 3.485 -8.453 1.00 85.75 107 TYR A O 1
ATOM 851 N N . LEU A 1 108 ? 19.945 1.838 -8.382 1.00 88.38 108 LEU A N 1
ATOM 852 C CA . LEU A 1 108 ? 20.875 2.492 -7.447 1.00 88.38 108 LEU A CA 1
ATOM 853 C C . LEU A 1 108 ? 22.152 3.011 -8.128 1.00 88.38 108 LEU A C 1
ATOM 855 O O . LEU A 1 108 ? 23.133 3.324 -7.452 1.00 88.38 108 LEU A O 1
ATOM 859 N N . GLY A 1 109 ? 22.133 3.176 -9.455 1.00 88.56 109 GLY A N 1
ATOM 860 C CA . GLY A 1 109 ? 23.143 3.958 -10.170 1.00 88.56 109 GLY A CA 1
ATOM 861 C C . GLY A 1 109 ? 23.186 5.415 -9.684 1.00 88.56 109 GLY A C 1
ATOM 862 O O . GLY A 1 109 ? 22.182 5.955 -9.220 1.00 88.56 109 GLY A O 1
ATOM 863 N N . ALA A 1 110 ? 24.344 6.076 -9.786 1.00 82.75 110 ALA A N 1
ATOM 864 C CA . ALA A 1 110 ? 24.589 7.382 -9.153 1.00 82.75 110 ALA A CA 1
ATOM 865 C C . ALA A 1 110 ? 23.563 8.481 -9.512 1.00 82.75 110 ALA A C 1
ATOM 867 O O . ALA A 1 110 ? 23.267 9.331 -8.675 1.00 82.75 110 ALA A O 1
ATOM 868 N N . ALA A 1 111 ? 23.002 8.460 -10.726 1.00 87.94 111 ALA A N 1
ATOM 869 C CA . ALA A 1 111 ? 22.007 9.442 -11.161 1.00 87.94 111 ALA A CA 1
ATOM 870 C C . ALA A 1 111 ? 20.598 9.170 -10.596 1.00 87.94 111 ALA A C 1
ATOM 872 O O . ALA A 1 111 ? 19.838 10.104 -10.357 1.00 87.94 111 ALA A O 1
ATOM 873 N N . GLN A 1 112 ? 20.246 7.903 -10.371 1.00 88.06 112 GLN A N 1
ATOM 874 C CA . GLN A 1 112 ? 18.916 7.464 -9.941 1.00 88.06 112 GLN A CA 1
ATOM 875 C C . GLN A 1 112 ? 18.832 7.252 -8.426 1.00 88.06 112 GLN A C 1
ATOM 877 O O . GLN A 1 112 ? 17.753 7.384 -7.845 1.00 88.06 112 GLN A O 1
ATOM 882 N N . ALA A 1 113 ? 19.966 6.981 -7.772 1.00 90.94 113 ALA A N 1
ATOM 883 C CA . ALA A 1 113 ? 20.034 6.605 -6.366 1.00 90.94 113 ALA A CA 1
ATOM 884 C C . ALA A 1 113 ? 19.281 7.556 -5.417 1.00 90.94 113 ALA A C 1
ATOM 886 O O . ALA A 1 113 ? 18.546 7.043 -4.574 1.00 90.94 113 ALA A O 1
ATOM 887 N N . PRO A 1 114 ? 19.359 8.901 -5.532 1.00 92.25 114 PRO A N 1
ATOM 888 C CA . PRO A 1 114 ? 18.624 9.782 -4.622 1.00 92.25 114 PRO A CA 1
ATOM 889 C C . PRO A 1 114 ? 17.104 9.584 -4.688 1.00 92.25 114 PRO A C 1
ATOM 891 O O . PRO A 1 114 ? 16.443 9.492 -3.653 1.00 92.25 114 PRO A O 1
ATOM 89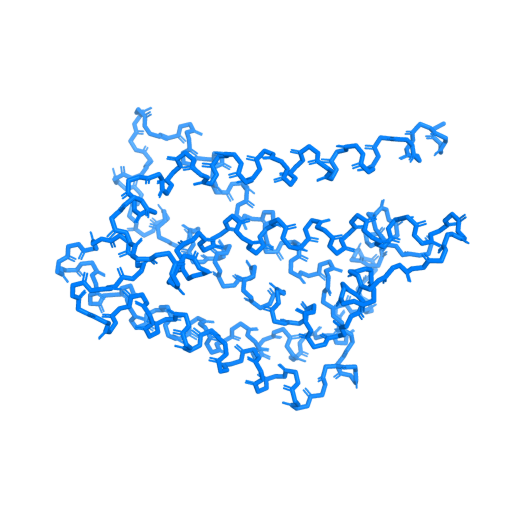4 N N . VAL A 1 115 ? 16.552 9.471 -5.901 1.00 90.25 115 VAL A N 1
ATOM 895 C CA . VAL A 1 115 ? 15.113 9.253 -6.115 1.00 90.25 115 VAL A CA 1
ATOM 896 C C . VAL A 1 115 ? 14.724 7.849 -5.663 1.00 90.25 115 VAL A C 1
ATOM 898 O O . VAL A 1 115 ? 13.746 7.694 -4.939 1.00 90.25 115 VAL A O 1
ATOM 901 N N . THR A 1 116 ? 15.516 6.834 -6.008 1.00 91.12 116 THR A N 1
ATOM 902 C CA . THR A 1 116 ? 15.271 5.446 -5.596 1.00 91.12 116 THR A CA 1
ATOM 903 C C . THR A 1 116 ? 15.283 5.293 -4.078 1.00 91.12 116 THR A C 1
ATOM 905 O O . THR A 1 116 ? 14.392 4.658 -3.525 1.00 91.12 116 THR A O 1
ATOM 908 N N . ILE A 1 117 ? 16.229 5.913 -3.368 1.00 93.19 117 ILE A N 1
ATOM 909 C CA . ILE A 1 117 ? 16.279 5.877 -1.899 1.00 93.19 117 ILE A CA 1
ATOM 910 C C . ILE A 1 117 ? 15.041 6.551 -1.300 1.00 93.19 117 ILE A C 1
ATOM 912 O O . ILE A 1 117 ? 14.420 5.994 -0.393 1.00 93.19 117 ILE A O 1
ATOM 916 N N . ALA A 1 118 ? 14.642 7.715 -1.823 1.00 91.56 118 ALA A N 1
ATOM 917 C CA . ALA A 1 118 ? 13.420 8.386 -1.383 1.00 91.56 118 ALA A CA 1
ATOM 918 C C . ALA A 1 118 ? 12.178 7.503 -1.600 1.00 91.56 118 ALA A C 1
ATOM 920 O O . ALA A 1 118 ? 11.331 7.396 -0.710 1.00 91.56 118 ALA A O 1
ATOM 921 N N . LEU A 1 119 ? 12.102 6.808 -2.740 1.00 91.62 119 LEU A N 1
ATOM 922 C CA . LEU A 1 119 ? 11.044 5.844 -3.022 1.00 91.62 119 LEU A CA 1
ATOM 923 C C . LEU A 1 119 ? 11.078 4.663 -2.044 1.00 91.62 119 LEU A C 1
ATOM 925 O O . LEU A 1 119 ? 10.034 4.339 -1.488 1.00 91.62 119 LEU A O 1
ATOM 929 N N . ILE A 1 120 ? 12.236 4.051 -1.774 1.00 94.12 120 ILE A N 1
ATOM 930 C CA . ILE A 1 120 ? 12.368 2.949 -0.799 1.00 94.12 120 ILE A CA 1
ATOM 931 C C . ILE A 1 120 ? 11.823 3.376 0.565 1.00 94.12 120 ILE A C 1
ATOM 933 O O . ILE A 1 120 ? 11.029 2.655 1.169 1.00 94.12 120 ILE A O 1
ATOM 937 N N . ILE A 1 121 ? 12.202 4.567 1.037 1.00 94.12 121 ILE A N 1
ATOM 938 C CA . ILE A 1 121 ? 11.725 5.110 2.315 1.00 94.12 121 ILE A CA 1
ATOM 939 C C . ILE A 1 121 ? 10.201 5.292 2.292 1.00 94.12 121 ILE A C 1
ATOM 941 O O . ILE A 1 121 ? 9.522 4.886 3.236 1.00 94.12 121 ILE A O 1
ATOM 945 N N . GLY A 1 122 ? 9.645 5.847 1.211 1.00 92.94 122 GLY A N 1
ATOM 946 C CA . GLY A 1 122 ? 8.196 5.995 1.051 1.00 92.94 122 GLY A CA 1
ATOM 947 C C . GLY A 1 122 ? 7.450 4.657 1.084 1.00 92.94 122 GLY A C 1
ATOM 948 O O . GLY A 1 122 ? 6.418 4.535 1.745 1.00 92.94 122 GLY A O 1
ATOM 949 N N . HIS A 1 123 ? 8.005 3.625 0.451 1.00 95.38 123 HIS A N 1
ATOM 950 C CA . HIS A 1 123 ? 7.405 2.292 0.394 1.00 95.38 123 HIS A CA 1
ATOM 951 C C . HIS A 1 123 ? 7.534 1.523 1.717 1.00 95.38 123 HIS A C 1
ATOM 953 O O . HIS A 1 123 ? 6.602 0.821 2.107 1.00 95.38 123 HIS A O 1
ATOM 959 N N . LEU A 1 124 ? 8.613 1.732 2.481 1.00 95.75 124 LEU A N 1
ATOM 960 C CA . LEU A 1 124 ? 8.677 1.307 3.887 1.00 95.75 124 LEU A CA 1
ATOM 961 C C . LEU A 1 124 ? 7.572 1.985 4.708 1.00 95.75 124 LEU A C 1
ATOM 963 O O . LEU A 1 124 ? 6.909 1.342 5.525 1.00 95.75 124 LEU A O 1
ATOM 967 N N . GLY A 1 125 ? 7.329 3.271 4.440 1.00 93.94 125 GLY A N 1
ATOM 968 C CA . GLY A 1 125 ? 6.197 4.016 4.979 1.00 93.94 125 GLY A CA 1
ATOM 969 C C . GLY A 1 125 ? 4.852 3.359 4.663 1.00 93.94 125 GLY A C 1
ATOM 970 O O . GLY A 1 125 ? 4.023 3.238 5.559 1.00 93.94 125 GLY A O 1
ATOM 971 N N . MET A 1 126 ? 4.641 2.855 3.444 1.00 96.50 126 MET A N 1
ATOM 972 C CA . MET A 1 126 ? 3.410 2.135 3.081 1.00 96.50 126 MET A CA 1
ATOM 973 C C . MET A 1 126 ? 3.216 0.840 3.873 1.00 96.50 126 MET A C 1
ATOM 975 O O . MET A 1 126 ? 2.109 0.573 4.340 1.00 96.50 126 MET A O 1
ATOM 979 N N . VAL A 1 127 ? 4.278 0.059 4.089 1.00 96.62 127 VAL A N 1
ATOM 980 C CA . VAL A 1 127 ? 4.199 -1.144 4.937 1.00 96.62 127 VAL A CA 1
ATOM 981 C C . VAL A 1 127 ? 3.815 -0.763 6.372 1.00 96.62 127 VAL A C 1
ATOM 983 O O . VAL A 1 127 ? 2.984 -1.425 6.994 1.00 96.62 127 VAL A O 1
ATOM 986 N N . LEU A 1 128 ? 4.348 0.346 6.893 1.00 93.94 128 LEU A N 1
ATOM 987 C CA . LEU A 1 128 ? 3.940 0.867 8.197 1.00 93.94 128 LEU A CA 1
ATOM 988 C C . LEU A 1 128 ? 2.478 1.344 8.198 1.00 93.94 128 LEU A C 1
ATOM 990 O O . LEU A 1 128 ? 1.747 1.037 9.140 1.00 93.94 128 LEU A O 1
ATOM 994 N N . LEU A 1 129 ? 2.031 2.047 7.151 1.00 93.75 129 LEU A N 1
ATOM 995 C CA . LEU A 1 129 ? 0.635 2.468 6.998 1.00 93.75 129 LEU A CA 1
ATOM 996 C C . LEU A 1 129 ? -0.306 1.266 7.056 1.00 93.75 129 LEU A C 1
ATOM 998 O O . LEU A 1 129 ? -1.284 1.325 7.797 1.00 93.75 129 LEU A O 1
ATOM 1002 N N . ALA A 1 130 ? 0.026 0.167 6.369 1.00 96.50 130 ALA A N 1
ATOM 1003 C CA . ALA A 1 130 ? -0.748 -1.072 6.410 1.00 96.50 130 ALA A CA 1
ATOM 1004 C C . ALA A 1 130 ? -0.976 -1.561 7.846 1.00 96.50 130 ALA A C 1
ATOM 1006 O O . ALA A 1 130 ? -2.107 -1.857 8.228 1.00 96.50 130 ALA A O 1
ATOM 1007 N N . LEU A 1 131 ? 0.079 -1.577 8.668 1.00 94.44 131 LEU A N 1
ATOM 1008 C CA . LEU A 1 131 ? -0.013 -1.965 10.077 1.00 94.44 131 LEU A CA 1
ATOM 1009 C C . LEU A 1 131 ? -0.809 -0.955 10.910 1.00 94.44 131 LEU A C 1
ATOM 1011 O O . LEU A 1 131 ? -1.543 -1.350 11.814 1.00 94.44 131 LEU A O 1
ATOM 1015 N N . LEU A 1 132 ? -0.695 0.344 10.630 1.00 92.00 132 LEU A N 1
ATOM 1016 C CA . LEU A 1 132 ? -1.425 1.375 11.370 1.00 92.00 132 LEU A CA 1
ATOM 1017 C C . LEU A 1 132 ? -2.934 1.286 11.137 1.00 92.00 132 LEU A C 1
ATOM 1019 O O . LEU A 1 132 ? -3.689 1.386 12.104 1.00 92.00 132 LEU A O 1
ATOM 1023 N N . ILE A 1 133 ? -3.364 1.039 9.897 1.00 93.25 133 ILE A N 1
ATOM 1024 C CA . ILE A 1 133 ? -4.788 0.981 9.542 1.00 93.25 133 ILE A CA 1
ATOM 1025 C C . ILE A 1 133 ? -5.408 -0.416 9.678 1.00 93.25 133 ILE A C 1
ATOM 1027 O O . ILE A 1 133 ? -6.624 -0.528 9.512 1.00 93.25 133 ILE A O 1
ATOM 1031 N N . LEU A 1 134 ? -4.626 -1.452 10.007 1.00 95.44 134 LEU A N 1
ATOM 1032 C CA . LEU A 1 134 ? -5.084 -2.841 10.125 1.00 95.44 134 LEU A CA 1
ATOM 1033 C C . LEU A 1 134 ? -6.222 -2.990 11.165 1.00 95.44 134 LEU A C 1
ATOM 1035 O O . LEU A 1 134 ? -6.006 -2.684 12.344 1.00 95.44 134 LEU A O 1
ATOM 1039 N N . PRO A 1 135 ? -7.428 -3.440 10.764 1.00 93.62 135 PRO A N 1
ATOM 1040 C CA . PRO A 1 135 ? -8.524 -3.730 11.693 1.00 93.62 135 PRO A CA 1
ATOM 1041 C C . PRO A 1 135 ? -8.266 -4.993 12.525 1.00 93.62 135 PRO A C 1
ATOM 1043 O O . PRO A 1 135 ? -7.362 -5.774 12.224 1.00 93.62 135 PRO A O 1
ATOM 1046 N N . LYS A 1 136 ? -9.081 -5.223 13.559 1.00 93.94 136 LYS A N 1
ATOM 1047 C CA . LYS A 1 136 ? -9.005 -6.462 14.354 1.00 93.94 136 LYS A CA 1
ATOM 1048 C C . LYS A 1 136 ? -9.539 -7.653 13.559 1.00 93.94 136 LYS A C 1
ATOM 1050 O O . LYS A 1 136 ? -10.408 -7.491 12.703 1.00 93.94 136 LYS A O 1
ATOM 1055 N N . LYS A 1 137 ? -9.079 -8.870 13.862 1.00 95.06 137 LYS A N 1
ATOM 1056 C CA . LYS A 1 137 ? -9.431 -10.066 13.077 1.00 95.06 137 LYS A CA 1
ATOM 1057 C C . LYS A 1 137 ? -10.935 -10.330 13.021 1.00 95.06 137 LYS A C 1
ATOM 1059 O O . LYS A 1 137 ? -11.469 -10.664 11.964 1.00 95.06 137 LYS A O 1
ATOM 1064 N N . ASN A 1 138 ? -11.618 -10.134 14.148 1.00 94.25 138 ASN A N 1
ATOM 1065 C CA . ASN A 1 138 ? -13.068 -10.284 14.263 1.00 94.25 138 ASN A CA 1
ATOM 1066 C C . ASN A 1 138 ? -13.858 -9.253 13.435 1.00 94.25 138 ASN A C 1
ATOM 1068 O O . ASN A 1 138 ? -14.982 -9.543 13.040 1.00 94.25 138 ASN A O 1
ATOM 1072 N N . GLU A 1 139 ? -13.284 -8.079 13.156 1.00 94.31 139 GLU A N 1
ATOM 1073 C CA . GLU A 1 139 ? -13.885 -7.047 12.301 1.00 94.31 139 GLU A CA 1
ATOM 1074 C C . GLU A 1 139 ? -13.672 -7.346 10.810 1.00 94.31 139 GLU A C 1
ATOM 1076 O O . GLU A 1 139 ? -14.509 -6.992 9.983 1.00 94.31 139 GLU A O 1
ATOM 1081 N N . ILE A 1 140 ? -12.550 -7.989 10.463 1.00 95.69 140 ILE A N 1
ATOM 1082 C CA . ILE A 1 140 ? -12.215 -8.366 9.082 1.00 95.69 140 ILE A CA 1
ATOM 1083 C C . ILE A 1 140 ? -13.110 -9.524 8.624 1.00 95.69 140 ILE A C 1
ATOM 1085 O O . ILE A 1 140 ? -13.742 -9.455 7.565 1.00 95.69 140 ILE A O 1
ATOM 1089 N N . GLY A 1 141 ? -13.149 -10.595 9.427 1.00 95.69 141 GLY A N 1
ATOM 1090 C CA . GLY A 1 141 ? -13.825 -11.847 9.094 1.00 95.69 141 GLY A CA 1
ATOM 1091 C C . GLY A 1 141 ? -13.320 -12.501 7.798 1.00 95.69 141 GLY A C 1
ATOM 1092 O O . GLY A 1 141 ? -12.404 -12.026 7.125 1.00 95.69 141 GLY A O 1
ATOM 1093 N N . TRP A 1 142 ? -13.951 -13.606 7.403 1.00 96.50 142 TRP A N 1
ATOM 1094 C CA . TRP A 1 142 ? -13.620 -14.284 6.142 1.00 96.50 142 TRP A CA 1
ATOM 1095 C C . TRP A 1 142 ? -13.982 -13.457 4.906 1.00 96.50 142 TRP A C 1
ATOM 1097 O O . TRP A 1 142 ? -13.327 -13.572 3.874 1.00 96.50 142 TRP A O 1
ATOM 1107 N N . THR A 1 143 ? -14.990 -12.591 5.016 1.00 96.12 143 THR A N 1
ATOM 1108 C CA . THR A 1 143 ? -15.419 -11.691 3.941 1.00 96.12 143 THR A CA 1
ATOM 1109 C C . THR A 1 143 ? -14.353 -10.656 3.606 1.00 96.12 143 THR A C 1
ATOM 1111 O O . THR A 1 143 ? -14.081 -10.438 2.429 1.00 96.12 143 THR A O 1
ATOM 1114 N N . GLY A 1 144 ? -13.719 -10.043 4.613 1.00 97.12 144 GLY A N 1
ATOM 1115 C CA . GLY A 1 144 ? -12.628 -9.097 4.391 1.00 97.12 144 GLY A CA 1
ATOM 1116 C C . GLY A 1 144 ? -11.407 -9.776 3.774 1.00 97.12 144 GLY A C 1
ATOM 1117 O O . GLY A 1 144 ? -10.834 -9.251 2.821 1.00 97.12 144 GLY A O 1
ATOM 1118 N N . LEU A 1 145 ? -11.066 -10.982 4.247 1.00 98.19 145 LEU A N 1
ATOM 1119 C CA . LEU A 1 145 ? -9.979 -11.772 3.669 1.00 98.19 145 LEU A CA 1
ATOM 1120 C C . LEU A 1 145 ? -10.239 -12.128 2.200 1.00 98.19 145 LEU A C 1
ATOM 1122 O O . LEU A 1 145 ? -9.381 -11.887 1.352 1.00 98.19 145 LEU A O 1
ATOM 1126 N N . ALA A 1 146 ? -11.426 -12.650 1.888 1.00 98.31 146 ALA A N 1
ATOM 1127 C CA . ALA A 1 146 ? -11.807 -12.980 0.519 1.00 98.31 146 ALA A CA 1
ATOM 1128 C C . ALA A 1 146 ? -11.804 -11.740 -0.388 1.00 98.31 146 ALA A C 1
ATOM 1130 O O . ALA A 1 146 ? -11.282 -11.802 -1.498 1.00 98.31 146 ALA A O 1
ATOM 1131 N N . ALA A 1 147 ? -12.322 -10.605 0.092 1.00 98.25 147 ALA A N 1
ATOM 1132 C CA . ALA A 1 147 ? -12.321 -9.353 -0.659 1.00 98.25 147 ALA A CA 1
ATOM 1133 C C . ALA A 1 147 ? -10.898 -8.877 -0.987 1.00 98.25 147 ALA A C 1
ATOM 1135 O O . ALA A 1 147 ? -10.638 -8.508 -2.127 1.00 98.25 147 ALA A O 1
ATOM 1136 N N . ALA A 1 148 ? -9.969 -8.927 -0.027 1.00 98.38 148 ALA A N 1
ATOM 1137 C CA . ALA A 1 148 ? -8.577 -8.546 -0.262 1.00 98.38 148 ALA A CA 1
ATOM 1138 C C . ALA A 1 148 ? -7.883 -9.480 -1.263 1.00 98.38 148 ALA A C 1
ATOM 1140 O O . ALA A 1 148 ? -7.237 -9.000 -2.190 1.00 98.38 148 ALA A O 1
ATOM 1141 N N . LEU A 1 149 ? -8.060 -10.798 -1.121 1.00 98.56 149 LEU A N 1
ATOM 1142 C CA . LEU A 1 149 ? -7.495 -11.779 -2.053 1.00 98.56 149 LEU A CA 1
ATOM 1143 C C . LEU A 1 149 ? -8.023 -11.576 -3.478 1.00 98.56 149 LEU A C 1
ATOM 1145 O O . LEU A 1 149 ? -7.236 -11.517 -4.418 1.00 98.56 149 LEU A O 1
ATOM 1149 N N . LEU A 1 150 ? -9.341 -11.427 -3.639 1.00 98.31 150 LEU A N 1
ATOM 1150 C CA . LEU A 1 150 ? -9.965 -11.207 -4.946 1.00 98.31 150 LEU A CA 1
ATOM 1151 C C . LEU A 1 150 ? -9.546 -9.872 -5.559 1.00 98.31 150 LEU A C 1
ATOM 1153 O O . LEU A 1 150 ? -9.274 -9.807 -6.753 1.00 98.31 150 LEU A O 1
ATOM 1157 N N . TRP A 1 151 ? -9.472 -8.815 -4.750 1.00 97.75 151 TRP A N 1
ATOM 1158 C CA . TRP A 1 151 ? -9.067 -7.499 -5.222 1.00 97.75 151 TRP A CA 1
ATOM 1159 C C . TRP A 1 151 ? -7.616 -7.492 -5.709 1.00 97.75 151 TRP A C 1
ATOM 1161 O O . TRP A 1 151 ? -7.348 -7.018 -6.810 1.00 97.75 151 TRP A O 1
ATOM 1171 N N . LEU A 1 152 ? -6.677 -8.055 -4.944 1.00 97.38 152 LEU A N 1
ATOM 1172 C CA . LEU A 1 152 ? -5.266 -8.099 -5.347 1.00 97.38 152 LEU A CA 1
ATOM 1173 C C . LEU A 1 152 ? -5.017 -9.062 -6.515 1.00 97.38 152 LEU A C 1
ATOM 1175 O O . LEU A 1 152 ? -4.208 -8.758 -7.391 1.00 97.38 152 LEU A O 1
ATOM 1179 N N . ALA A 1 153 ? -5.754 -10.175 -6.579 1.00 97.31 153 ALA A N 1
ATOM 1180 C CA . ALA A 1 153 ? -5.760 -11.054 -7.745 1.00 97.31 153 ALA A CA 1
ATOM 1181 C C . ALA A 1 153 ? -6.260 -10.326 -8.999 1.00 97.31 153 ALA A C 1
ATOM 1183 O O . ALA A 1 153 ? -5.657 -10.456 -10.061 1.00 97.31 153 ALA A O 1
ATOM 1184 N N . LEU A 1 154 ? -7.327 -9.526 -8.873 1.00 96.25 154 LEU A N 1
ATOM 1185 C CA . LEU A 1 154 ? -7.824 -8.701 -9.968 1.00 96.25 154 LEU A CA 1
ATOM 1186 C C . LEU A 1 154 ? -6.769 -7.682 -10.406 1.00 96.25 154 LEU A C 1
ATOM 1188 O O . LEU A 1 154 ? -6.476 -7.641 -11.590 1.00 96.25 154 LEU A O 1
ATOM 1192 N N . ASN A 1 155 ? -6.153 -6.927 -9.489 1.00 94.88 155 ASN A N 1
ATOM 1193 C CA . ASN A 1 155 ? -5.090 -5.969 -9.846 1.00 94.88 155 ASN A CA 1
ATOM 1194 C C . ASN A 1 155 ? -3.948 -6.670 -10.600 1.00 94.88 155 ASN A C 1
ATOM 1196 O O . ASN A 1 155 ? -3.603 -6.271 -11.705 1.00 94.88 155 ASN A O 1
ATOM 1200 N N . THR A 1 156 ? -3.468 -7.804 -10.081 1.00 93.62 156 THR A N 1
ATOM 1201 C CA . THR A 1 156 ? -2.394 -8.573 -10.732 1.00 93.62 156 THR A CA 1
ATOM 1202 C C . THR A 1 156 ? -2.816 -9.080 -12.118 1.00 93.62 156 THR A C 1
ATOM 1204 O O . THR A 1 156 ? -2.027 -9.091 -13.062 1.00 93.62 156 THR A O 1
ATOM 1207 N N . PHE A 1 157 ? -4.076 -9.486 -12.281 1.00 93.75 157 PHE A N 1
ATOM 1208 C CA . PHE A 1 157 ? -4.615 -9.853 -13.586 1.00 93.75 157 PHE A CA 1
ATOM 1209 C C . PHE A 1 157 ? -4.620 -8.662 -14.559 1.00 93.75 157 PHE A C 1
ATOM 1211 O O . PHE A 1 157 ? -4.174 -8.817 -15.698 1.00 93.75 157 PHE A O 1
ATOM 1218 N N . MET A 1 158 ? -5.079 -7.486 -14.114 1.00 92.81 158 MET A N 1
ATOM 1219 C CA . MET A 1 158 ? -5.089 -6.262 -14.926 1.00 92.81 158 MET A CA 1
ATOM 1220 C C . MET A 1 158 ? -3.671 -5.866 -15.358 1.00 92.81 158 MET A C 1
ATOM 1222 O O . MET A 1 158 ? -3.458 -5.500 -16.514 1.00 92.81 158 MET A O 1
ATOM 1226 N N . ASP A 1 159 ? -2.690 -6.039 -14.474 1.00 89.69 159 ASP A N 1
ATOM 1227 C CA . ASP A 1 159 ? -1.298 -5.674 -14.724 1.00 89.69 159 ASP A CA 1
ATOM 1228 C C . ASP A 1 159 ? -0.623 -6.568 -15.759 1.00 89.69 159 ASP A C 1
ATOM 1230 O O . ASP A 1 159 ? 0.056 -6.078 -16.663 1.00 89.69 159 ASP A O 1
ATOM 1234 N N . TYR A 1 160 ? -0.820 -7.885 -15.677 1.00 88.69 160 TYR A N 1
ATOM 1235 C CA . TYR A 1 160 ? 0.012 -8.828 -16.432 1.00 88.69 160 TYR A CA 1
ATOM 1236 C C . TYR A 1 160 ? -0.716 -9.580 -17.554 1.00 88.69 160 TYR A C 1
ATOM 1238 O O . TYR A 1 160 ? -0.040 -10.016 -18.495 1.00 88.69 160 TYR A O 1
ATOM 1246 N N . GLN A 1 161 ? -2.050 -9.703 -17.502 1.00 88.19 161 GLN A N 1
ATOM 1247 C CA . GLN A 1 161 ? -2.807 -10.628 -18.364 1.00 88.19 161 GLN A CA 1
ATOM 1248 C C . GLN A 1 161 ? -3.678 -9.976 -19.442 1.00 88.19 161 GLN A C 1
ATOM 1250 O O . GLN A 1 161 ? -4.211 -10.684 -20.295 1.00 88.19 161 GLN A O 1
ATOM 1255 N N . LEU A 1 162 ? -3.795 -8.647 -19.475 1.00 85.44 162 LEU A N 1
ATOM 1256 C CA . LEU A 1 162 ? -4.596 -7.941 -20.485 1.00 85.44 162 LEU A CA 1
ATOM 1257 C C . LEU A 1 162 ? -3.860 -7.663 -21.807 1.00 85.44 162 LEU A C 1
ATOM 1259 O O . LEU A 1 162 ? -4.397 -7.001 -22.700 1.00 85.44 162 LEU A O 1
ATOM 1263 N N . GLY A 1 163 ? -2.638 -8.177 -21.966 1.00 82.06 163 GLY A N 1
ATOM 1264 C CA . GLY A 1 163 ? -1.855 -8.004 -23.186 1.00 82.06 163 GLY A CA 1
ATOM 1265 C C . GLY A 1 163 ? -1.587 -6.516 -23.462 1.00 82.06 163 GLY A C 1
ATOM 1266 O O . GLY A 1 163 ? -1.018 -5.849 -22.603 1.00 82.06 163 GLY A O 1
ATOM 1267 N N . PRO A 1 164 ? -1.988 -5.959 -24.622 1.00 76.19 164 PRO A N 1
ATOM 1268 C CA . PRO A 1 164 ? -1.800 -4.534 -24.921 1.00 76.19 164 PRO A CA 1
ATOM 1269 C C . PRO A 1 164 ? -2.525 -3.572 -23.967 1.00 76.19 164 PRO A C 1
ATOM 1271 O O . PRO A 1 164 ? -2.188 -2.395 -23.937 1.00 76.19 164 PRO A O 1
ATOM 1274 N N . LEU A 1 165 ? -3.526 -4.053 -23.221 1.00 78.56 165 LEU A N 1
ATOM 1275 C CA . LEU A 1 165 ? -4.302 -3.260 -22.259 1.00 78.56 165 LEU A CA 1
ATOM 1276 C C . LEU A 1 165 ? -3.804 -3.414 -20.812 1.00 78.56 165 LEU A C 1
ATOM 1278 O O . LEU A 1 165 ? -4.490 -2.983 -19.887 1.00 78.56 165 LEU A O 1
ATOM 1282 N N . SER A 1 166 ? -2.651 -4.057 -20.614 1.00 81.62 166 SER A N 1
ATOM 1283 C CA . SER A 1 166 ? -2.036 -4.217 -19.298 1.00 81.62 166 SER A CA 1
ATOM 1284 C C . SER A 1 166 ? -1.808 -2.876 -18.597 1.00 81.62 166 SER A C 1
ATOM 1286 O O . SER A 1 166 ? -1.300 -1.927 -19.195 1.00 81.62 166 SER A O 1
ATOM 1288 N N . THR A 1 167 ? -2.164 -2.819 -17.313 1.00 79.69 167 THR A N 1
ATOM 1289 C CA . THR A 1 167 ? -2.122 -1.601 -16.485 1.00 79.69 167 THR A CA 1
ATOM 1290 C C . THR A 1 167 ? -0.817 -1.403 -15.729 1.00 79.69 167 THR A C 1
ATOM 1292 O O . THR A 1 167 ? -0.685 -0.406 -15.029 1.00 79.69 167 THR A O 1
ATOM 1295 N N . HIS A 1 168 ? 0.177 -2.271 -15.933 1.00 74.81 168 HIS A N 1
ATOM 1296 C CA . HIS A 1 168 ? 1.540 -2.099 -15.432 1.00 74.81 168 HIS A CA 1
ATOM 1297 C C . HIS A 1 168 ? 2.489 -1.702 -16.578 1.00 74.81 168 HIS A C 1
ATOM 1299 O O . HIS A 1 168 ? 2.325 -2.202 -17.699 1.00 74.81 168 HIS A O 1
ATOM 1305 N N . PRO A 1 169 ? 3.508 -0.845 -16.340 1.00 66.00 169 PRO A N 1
ATOM 1306 C CA . PRO A 1 169 ? 4.522 -0.536 -17.343 1.00 66.00 169 PRO A CA 1
ATOM 1307 C C . PRO A 1 169 ? 5.130 -1.809 -17.933 1.00 66.00 169 PRO A C 1
ATOM 1309 O O . PRO A 1 169 ? 5.342 -2.794 -17.217 1.00 66.00 169 PRO A O 1
ATOM 1312 N N . TRP A 1 170 ? 5.436 -1.797 -19.232 1.00 58.16 170 TRP A N 1
ATOM 1313 C CA . TRP A 1 170 ? 6.006 -2.965 -19.898 1.00 58.16 170 TRP A CA 1
ATOM 1314 C C . TRP A 1 170 ? 7.340 -3.356 -19.251 1.00 58.16 170 TRP A C 1
ATOM 1316 O O . TRP A 1 170 ? 8.363 -2.695 -19.429 1.00 58.16 170 TRP A O 1
ATOM 1326 N N . LEU A 1 171 ? 7.322 -4.451 -18.494 1.00 61.91 171 LEU A N 1
ATOM 1327 C CA . LEU A 1 171 ? 8.526 -5.122 -18.038 1.00 61.91 171 LEU A CA 1
ATOM 1328 C C . LEU A 1 171 ? 9.047 -5.943 -19.217 1.00 61.91 171 LEU A C 1
ATOM 1330 O O . LEU A 1 171 ? 8.311 -6.757 -19.777 1.00 61.91 171 LEU A O 1
ATOM 1334 N N . GLY A 1 172 ? 10.309 -5.745 -19.601 1.00 61.94 172 GLY A N 1
ATOM 1335 C CA . GLY A 1 172 ? 10.927 -6.567 -20.641 1.00 61.94 172 GLY A CA 1
ATOM 1336 C C . GLY A 1 172 ? 10.766 -8.065 -20.352 1.00 61.94 172 GLY A C 1
ATOM 1337 O O . GLY A 1 172 ? 10.703 -8.476 -19.193 1.00 61.94 172 GLY A O 1
ATOM 1338 N N . GLY A 1 173 ? 10.706 -8.891 -21.402 1.00 64.81 173 G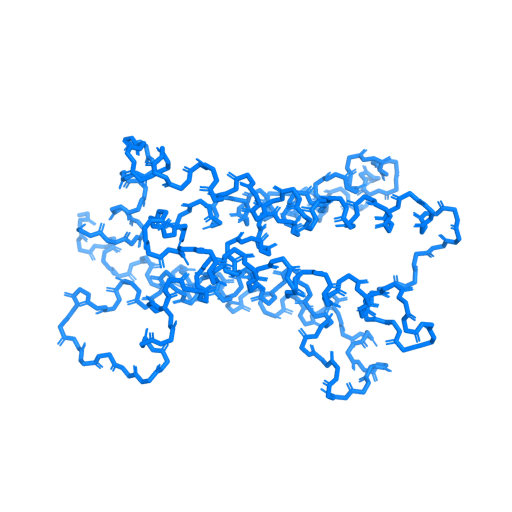LY A N 1
ATOM 1339 C CA . GLY A 1 173 ? 10.383 -10.327 -21.307 1.00 64.81 173 GLY A CA 1
ATOM 1340 C C . GLY A 1 173 ? 11.058 -11.096 -20.153 1.00 64.81 173 GLY A C 1
ATOM 1341 O O . GLY A 1 173 ? 10.347 -11.757 -19.396 1.00 64.81 173 GLY A O 1
ATOM 1342 N N . PRO A 1 174 ? 12.386 -10.980 -19.942 1.00 69.62 174 PRO A N 1
ATOM 1343 C CA . PRO A 1 174 ? 13.077 -11.665 -18.842 1.00 69.62 174 PRO A CA 1
ATOM 1344 C C . PRO A 1 174 ? 12.627 -11.230 -17.439 1.00 69.62 174 PRO A C 1
ATOM 1346 O O . PRO A 1 174 ? 12.604 -12.041 -16.518 1.00 69.62 174 PRO A O 1
ATOM 1349 N N . LEU A 1 175 ? 12.250 -9.960 -17.277 1.00 74.25 175 LEU A N 1
ATOM 1350 C CA . LEU A 1 175 ? 11.815 -9.389 -16.004 1.00 74.25 175 LEU A CA 1
ATOM 1351 C C . LEU A 1 175 ? 10.390 -9.844 -15.656 1.00 74.25 175 LEU A C 1
ATOM 1353 O O . LEU A 1 175 ? 10.120 -10.211 -14.514 1.00 74.25 175 LEU A O 1
ATOM 1357 N N . LYS A 1 176 ? 9.500 -9.926 -16.654 1.00 80.56 176 LYS A N 1
ATOM 1358 C CA . LYS A 1 176 ? 8.114 -10.383 -16.462 1.00 80.56 176 LYS A CA 1
ATOM 1359 C C . LYS A 1 176 ? 8.031 -11.799 -15.868 1.00 80.56 176 LYS A C 1
ATOM 1361 O O . LYS A 1 176 ? 7.229 -12.021 -14.969 1.00 80.56 176 LYS A O 1
ATOM 1366 N N . ILE A 1 177 ? 8.893 -12.726 -16.306 1.00 83.81 177 ILE A N 1
ATOM 1367 C CA . ILE A 1 177 ? 8.891 -14.139 -15.861 1.00 83.81 177 ILE A CA 1
ATOM 1368 C C . ILE A 1 177 ? 9.150 -14.281 -14.353 1.00 83.81 177 ILE A C 1
ATOM 1370 O O . ILE A 1 177 ? 8.682 -15.235 -13.738 1.00 83.81 177 ILE A O 1
ATOM 1374 N N . VAL A 1 178 ? 9.879 -13.342 -13.747 1.00 85.81 178 VAL A N 1
ATOM 1375 C CA . VAL A 1 178 ? 10.172 -13.353 -12.305 1.00 85.81 178 VAL A CA 1
ATOM 1376 C C . VAL A 1 178 ? 9.154 -12.518 -11.536 1.00 85.81 178 VAL A C 1
ATOM 1378 O O . VAL A 1 178 ? 8.649 -12.943 -10.497 1.00 85.81 178 VAL A O 1
ATOM 1381 N N . VAL A 1 179 ? 8.845 -11.330 -12.052 1.00 88.75 179 VAL A N 1
ATOM 1382 C CA . VAL A 1 179 ? 8.042 -10.339 -11.338 1.00 88.75 179 VAL A CA 1
ATOM 1383 C C . VAL A 1 179 ? 6.577 -10.747 -11.254 1.00 88.75 179 VAL A C 1
ATOM 1385 O O . VAL A 1 179 ? 5.986 -10.619 -10.190 1.00 88.75 179 VAL A O 1
ATOM 1388 N N . GLU A 1 180 ? 5.992 -11.297 -12.318 1.00 90.56 180 GLU A N 1
ATOM 1389 C CA . GLU A 1 180 ? 4.578 -11.686 -12.308 1.00 90.56 180 GLU A CA 1
ATOM 1390 C C . GLU A 1 180 ? 4.278 -12.792 -11.273 1.00 90.56 180 GLU A C 1
ATOM 1392 O O . GLU A 1 180 ? 3.413 -12.569 -10.420 1.00 90.56 180 GLU A O 1
ATOM 1397 N N . PRO A 1 181 ? 4.981 -13.949 -11.249 1.00 92.19 181 PRO A N 1
ATOM 1398 C CA . PRO A 1 181 ? 4.743 -14.966 -10.224 1.00 92.19 181 PRO A CA 1
ATOM 1399 C C . PRO A 1 181 ? 4.979 -14.441 -8.809 1.00 92.19 181 PRO A C 1
ATOM 1401 O O . PRO A 1 181 ? 4.241 -14.791 -7.888 1.00 92.19 181 PRO A O 1
ATOM 1404 N N . PHE A 1 182 ? 5.987 -13.581 -8.631 1.00 92.25 182 PHE A N 1
ATOM 1405 C CA . PHE A 1 182 ? 6.239 -12.933 -7.351 1.00 92.25 182 PHE A CA 1
ATOM 1406 C C . PHE A 1 182 ? 5.055 -12.060 -6.917 1.00 92.25 182 PHE A C 1
ATOM 1408 O O . PHE A 1 182 ? 4.612 -12.184 -5.776 1.00 92.25 182 PHE A O 1
ATOM 1415 N N . THR A 1 183 ? 4.493 -11.246 -7.815 1.00 94.12 183 THR A N 1
ATOM 1416 C CA . THR A 1 183 ? 3.320 -10.410 -7.525 1.00 94.12 183 THR A CA 1
ATOM 1417 C C . THR A 1 183 ? 2.111 -11.258 -7.134 1.00 94.12 183 THR A C 1
ATOM 1419 O O . THR A 1 183 ? 1.478 -10.967 -6.123 1.00 94.12 183 THR A O 1
ATOM 1422 N N . TRP A 1 184 ? 1.835 -12.358 -7.847 1.00 95.69 184 TRP A N 1
ATOM 1423 C CA . TRP A 1 184 ? 0.763 -13.296 -7.484 1.00 95.69 184 TRP A CA 1
ATOM 1424 C C . TRP A 1 184 ? 0.956 -13.895 -6.087 1.00 95.69 184 TRP A C 1
ATOM 1426 O O . TRP A 1 184 ? 0.032 -13.894 -5.269 1.00 95.69 184 TRP A O 1
ATOM 1436 N N . MET A 1 185 ? 2.162 -14.389 -5.791 1.00 96.25 185 MET A N 1
ATOM 1437 C CA . MET A 1 185 ? 2.474 -14.976 -4.487 1.00 96.25 185 MET A CA 1
ATOM 1438 C C . MET A 1 185 ? 2.373 -13.941 -3.367 1.00 96.25 185 MET A C 1
ATOM 1440 O O . MET A 1 185 ? 1.759 -14.215 -2.338 1.00 96.25 185 MET A O 1
ATOM 1444 N N . ALA A 1 186 ? 2.927 -12.745 -3.567 1.00 95.69 186 ALA A N 1
ATOM 1445 C CA . ALA A 1 186 ? 2.865 -11.663 -2.595 1.00 95.69 186 ALA A CA 1
ATOM 1446 C C . ALA A 1 186 ? 1.421 -11.172 -2.387 1.00 95.69 186 ALA A C 1
ATOM 1448 O O . ALA A 1 186 ? 1.011 -10.939 -1.249 1.00 95.69 186 ALA A O 1
ATOM 1449 N N . GLY A 1 187 ? 0.627 -11.081 -3.459 1.00 96.69 187 GLY A N 1
ATOM 1450 C CA . GLY A 1 187 ? -0.784 -10.694 -3.421 1.00 96.69 187 GLY A CA 1
ATOM 1451 C C . GLY A 1 187 ? -1.663 -11.678 -2.650 1.00 96.69 187 GLY A C 1
ATOM 1452 O O . GLY A 1 187 ? -2.641 -11.263 -2.033 1.00 96.69 187 GLY A O 1
ATOM 1453 N N . ALA A 1 188 ? -1.290 -12.960 -2.600 1.00 97.94 188 ALA A N 1
ATOM 1454 C CA . ALA A 1 188 ? -1.925 -13.944 -1.724 1.00 97.94 188 ALA A CA 1
ATOM 1455 C C . ALA A 1 188 ? -1.347 -13.925 -0.296 1.00 97.94 188 ALA A C 1
ATOM 1457 O O . ALA A 1 188 ? -2.091 -13.979 0.686 1.00 97.94 188 ALA A O 1
ATOM 1458 N N . ALA A 1 189 ? -0.022 -13.836 -0.167 1.00 98.00 189 ALA A N 1
ATOM 1459 C CA . ALA A 1 189 ? 0.676 -13.937 1.110 1.00 98.00 189 ALA A CA 1
ATOM 1460 C C . ALA A 1 189 ? 0.352 -12.774 2.056 1.00 98.00 189 ALA A C 1
ATOM 1462 O O . ALA A 1 189 ? 0.141 -13.008 3.245 1.00 98.00 189 ALA A O 1
ATOM 1463 N N . TRP A 1 190 ? 0.272 -11.536 1.557 1.00 98.12 190 TRP A N 1
ATOM 1464 C CA . TRP A 1 190 ? 0.046 -10.364 2.408 1.00 98.12 190 TRP A CA 1
ATOM 1465 C C . TRP A 1 190 ? -1.329 -10.331 3.079 1.00 98.12 190 TRP A C 1
ATOM 1467 O O . TRP A 1 190 ? -1.354 -10.179 4.303 1.00 98.12 190 TRP A O 1
ATOM 1477 N N . PRO A 1 191 ? -2.464 -10.529 2.376 1.00 98.44 191 PRO A N 1
ATOM 1478 C CA . PRO A 1 191 ? -3.761 -10.667 3.034 1.00 98.44 191 PRO A CA 1
ATOM 1479 C C . PRO A 1 191 ? -3.766 -11.772 4.095 1.00 98.44 191 PRO A C 1
ATOM 1481 O O . PRO A 1 191 ? -4.252 -11.560 5.204 1.00 98.44 191 PRO A O 1
ATOM 1484 N N . LEU A 1 192 ? -3.182 -12.939 3.797 1.00 98.38 192 LEU A N 1
ATOM 1485 C CA . LEU A 1 192 ? -3.124 -14.060 4.741 1.00 98.38 192 LEU A CA 1
ATOM 1486 C C . LEU A 1 192 ? -2.291 -13.721 5.983 1.00 98.38 192 LEU A C 1
ATOM 1488 O O . LEU A 1 192 ? -2.728 -13.967 7.109 1.00 98.38 192 LEU A O 1
ATOM 1492 N N . LEU A 1 193 ? -1.117 -13.121 5.786 1.00 98.00 193 LEU A N 1
ATOM 1493 C CA . LEU A 1 193 ? -0.221 -12.726 6.865 1.00 98.00 193 LEU A CA 1
ATOM 1494 C C . LEU A 1 193 ? -0.853 -11.639 7.739 1.00 98.00 193 LEU A C 1
ATOM 1496 O O . LEU A 1 193 ? -0.876 -11.775 8.960 1.00 98.00 193 LEU A O 1
ATOM 1500 N N . LEU A 1 194 ? -1.419 -10.590 7.141 1.00 97.88 194 LEU A N 1
ATOM 1501 C CA . LEU A 1 194 ? -2.090 -9.523 7.887 1.00 97.88 194 LEU A CA 1
ATOM 1502 C C . LEU A 1 194 ? -3.312 -10.042 8.647 1.00 97.88 194 LEU A C 1
ATOM 1504 O O . LEU A 1 194 ? -3.521 -9.654 9.792 1.00 97.88 194 LEU A O 1
ATOM 1508 N N . TYR A 1 195 ? -4.089 -10.955 8.060 1.00 97.88 195 TYR A N 1
ATOM 1509 C CA . TYR A 1 195 ? -5.211 -11.594 8.747 1.00 97.88 195 TYR A CA 1
ATOM 1510 C C . TYR A 1 195 ? -4.756 -12.446 9.941 1.00 97.88 195 TYR A C 1
ATOM 1512 O O . TYR A 1 195 ? -5.403 -12.454 10.991 1.00 97.88 195 TYR A O 1
ATOM 1520 N N . ALA A 1 196 ? -3.630 -13.154 9.809 1.00 96.81 196 ALA A N 1
ATOM 1521 C CA . ALA A 1 196 ? -3.041 -13.926 10.899 1.00 96.81 196 ALA A CA 1
ATOM 1522 C C . ALA A 1 196 ? -2.481 -13.028 12.016 1.00 96.81 196 ALA A C 1
ATOM 1524 O O . ALA A 1 196 ? -2.604 -13.370 13.190 1.00 96.81 196 ALA A O 1
ATOM 1525 N N . LEU A 1 197 ? -1.908 -11.877 11.656 1.00 94.88 197 LEU A N 1
ATOM 1526 C CA . 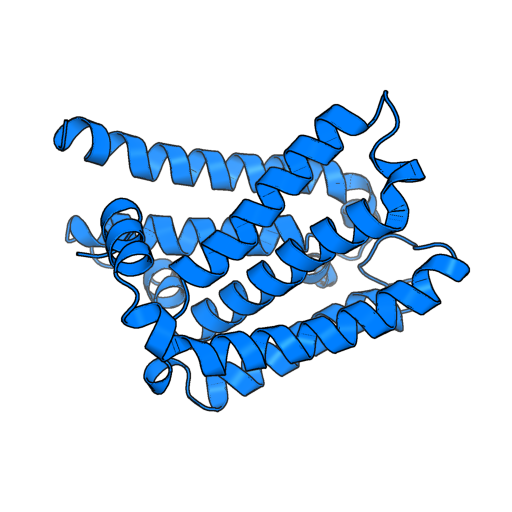LEU A 1 197 ? -1.283 -10.931 12.583 1.00 94.88 197 LEU A CA 1
ATOM 1527 C C . LEU A 1 197 ? -2.242 -9.874 13.149 1.00 94.88 197 LEU A C 1
ATOM 1529 O O . LEU A 1 197 ? -1.825 -9.105 14.012 1.00 94.88 197 LEU A O 1
ATOM 1533 N N . ALA A 1 198 ? -3.496 -9.811 12.694 1.00 94.94 198 ALA A N 1
ATOM 1534 C CA . ALA A 1 198 ? -4.428 -8.733 13.031 1.00 94.94 198 ALA A CA 1
ATOM 1535 C C . ALA A 1 198 ? -4.599 -8.518 14.547 1.00 94.94 198 ALA A C 1
ATOM 1537 O O . ALA A 1 198 ? -4.498 -7.385 15.024 1.00 94.94 198 ALA A O 1
ATOM 1538 N N . ASP A 1 199 ? -4.771 -9.592 15.320 1.00 92.56 199 ASP A N 1
ATOM 1539 C CA . ASP A 1 199 ? -4.949 -9.489 16.776 1.00 92.56 199 ASP A CA 1
ATOM 1540 C C . ASP A 1 199 ? -3.632 -9.135 17.486 1.00 92.56 199 ASP A C 1
ATOM 1542 O O . ASP A 1 199 ? -3.584 -8.202 18.287 1.00 92.56 199 ASP A O 1
ATOM 1546 N N . ALA A 1 200 ? -2.520 -9.771 17.100 1.00 91.50 200 ALA A N 1
ATOM 1547 C CA . ALA A 1 200 ? -1.192 -9.447 17.630 1.00 91.50 200 ALA A CA 1
ATOM 1548 C C . ALA A 1 200 ? -0.793 -7.985 17.348 1.00 91.50 200 ALA A C 1
ATOM 1550 O O . ALA A 1 200 ? -0.188 -7.311 18.184 1.00 91.50 200 ALA A O 1
ATOM 1551 N N . SER A 1 201 ? -1.165 -7.462 16.178 1.00 89.50 201 SER A N 1
ATOM 1552 C CA . SER A 1 201 ? -0.974 -6.060 15.816 1.00 89.50 201 SER A CA 1
ATOM 1553 C C . SER A 1 201 ? -1.818 -5.121 16.679 1.00 89.50 201 SER A C 1
ATOM 1555 O O . SER A 1 201 ? -1.363 -4.016 16.976 1.00 89.50 201 SER A O 1
ATOM 1557 N N . ALA A 1 202 ? -3.027 -5.530 17.072 1.00 86.75 202 ALA A N 1
ATOM 1558 C CA . ALA A 1 202 ? -3.900 -4.748 17.942 1.00 86.75 202 ALA A CA 1
ATOM 1559 C C . ALA A 1 202 ? -3.391 -4.673 19.389 1.00 86.75 202 ALA A C 1
ATOM 1561 O O . ALA A 1 202 ? -3.631 -3.673 20.062 1.00 86.75 202 ALA A O 1
ATOM 1562 N N . GLU A 1 203 ? -2.658 -5.687 19.843 1.00 89.88 203 GLU A N 1
ATOM 1563 C CA . GLU A 1 203 ? -2.100 -5.766 21.199 1.00 89.88 203 GLU A CA 1
ATOM 1564 C C . GLU A 1 203 ? -0.670 -5.206 21.310 1.00 89.88 203 GLU A C 1
ATOM 1566 O O . GLU A 1 203 ? -0.169 -4.946 22.409 1.00 89.88 203 GLU A O 1
ATOM 1571 N N . ASN A 1 204 ? 0.010 -4.979 20.183 1.00 92.75 204 ASN A N 1
ATOM 1572 C CA . ASN A 1 204 ? 1.384 -4.489 20.171 1.00 92.75 204 ASN A CA 1
ATOM 1573 C C . ASN A 1 204 ? 1.487 -3.066 20.755 1.00 92.75 204 ASN A C 1
ATOM 1575 O O . ASN A 1 204 ? 1.017 -2.097 20.162 1.00 92.75 204 ASN A O 1
ATOM 1579 N N . LYS A 1 205 ? 2.186 -2.917 21.889 1.00 90.69 205 LYS A N 1
ATOM 1580 C CA . LYS A 1 205 ? 2.327 -1.638 22.614 1.00 90.69 205 LYS A CA 1
ATOM 1581 C C . LYS A 1 205 ? 2.883 -0.493 21.760 1.00 90.69 205 LYS A C 1
ATOM 1583 O O . LYS A 1 205 ? 2.467 0.650 21.942 1.00 90.69 205 LYS A O 1
ATOM 1588 N N . VAL A 1 206 ? 3.821 -0.779 20.852 1.00 89.69 206 VAL A N 1
ATOM 1589 C CA . VAL A 1 206 ? 4.413 0.234 19.965 1.00 89.69 206 VAL A CA 1
ATOM 1590 C C . VAL A 1 206 ? 3.385 0.681 18.937 1.00 89.69 206 VAL A C 1
ATOM 1592 O O . VAL A 1 206 ? 3.162 1.880 18.805 1.00 89.69 206 VAL A O 1
ATOM 1595 N N . LEU A 1 207 ? 2.705 -0.255 18.269 1.00 86.69 207 LEU A N 1
ATOM 1596 C CA . LEU A 1 207 ? 1.662 0.077 17.295 1.00 86.69 207 LEU A CA 1
ATOM 1597 C C . LEU A 1 207 ? 0.466 0.763 17.952 1.00 86.69 207 LEU A C 1
ATOM 1599 O O . LEU A 1 207 ? -0.042 1.724 17.395 1.00 86.69 207 LEU A O 1
ATOM 1603 N N . VAL A 1 208 ? 0.055 0.349 19.151 1.00 85.88 208 VAL A N 1
ATOM 1604 C CA . VAL A 1 208 ? -0.988 1.038 19.926 1.00 85.88 208 VAL A CA 1
ATOM 1605 C C . VAL A 1 208 ? -0.566 2.472 20.232 1.00 85.88 208 VAL A C 1
ATOM 1607 O O . VAL A 1 208 ? -1.357 3.392 20.054 1.00 85.88 208 VAL A O 1
ATOM 1610 N N . ARG A 1 209 ? 0.686 2.699 20.648 1.00 85.50 209 ARG A N 1
ATOM 1611 C CA . ARG A 1 209 ? 1.196 4.053 20.895 1.00 85.50 209 ARG A CA 1
ATOM 1612 C C . ARG A 1 209 ? 1.275 4.877 19.610 1.00 85.50 209 ARG A C 1
ATOM 1614 O O . ARG A 1 209 ? 0.898 6.042 19.634 1.00 85.50 209 ARG A O 1
ATOM 1621 N N . LEU A 1 210 ? 1.743 4.292 18.508 1.00 82.38 210 LEU A N 1
ATOM 1622 C CA . LEU A 1 210 ? 1.816 4.962 17.209 1.00 82.38 210 LEU A CA 1
ATOM 1623 C C . LEU A 1 210 ? 0.427 5.289 16.666 1.00 82.38 210 LEU A C 1
ATOM 1625 O O . LEU A 1 210 ? 0.224 6.403 16.208 1.00 82.38 210 LEU A O 1
ATOM 1629 N N . ARG A 1 211 ? -0.539 4.374 16.791 1.00 81.44 211 ARG A N 1
ATOM 1630 C CA . ARG A 1 211 ? -1.952 4.646 16.522 1.00 81.44 211 ARG A CA 1
ATOM 1631 C C . ARG A 1 211 ? -2.402 5.820 17.386 1.00 81.44 211 ARG A C 1
ATOM 1633 O O . ARG A 1 211 ? -2.683 6.853 16.824 1.00 81.44 211 ARG A O 1
ATOM 1640 N N . LYS A 1 212 ? -2.249 5.817 18.709 1.00 76.31 212 LYS A N 1
ATOM 1641 C CA . LYS A 1 212 ? -2.587 7.000 19.542 1.00 76.31 212 LYS A CA 1
ATOM 1642 C C . LYS A 1 212 ? -1.985 8.327 19.077 1.00 76.31 212 LYS A C 1
ATOM 1644 O O . LYS A 1 212 ? -2.635 9.368 19.146 1.00 76.31 212 LYS A O 1
ATOM 1649 N N . TRP A 1 213 ? -0.750 8.287 18.590 1.00 70.25 213 TRP A N 1
ATOM 1650 C CA . TRP A 1 213 ? -0.059 9.454 18.046 1.00 70.25 213 TRP A CA 1
ATOM 1651 C C . TRP A 1 213 ? -0.573 9.899 16.675 1.00 70.25 213 TRP A C 1
ATOM 1653 O O . TRP A 1 213 ? -0.608 11.098 16.407 1.00 70.25 213 TRP A O 1
ATOM 1663 N N . VAL A 1 214 ? -0.935 8.951 15.814 1.00 68.25 214 VAL A N 1
ATOM 1664 C CA . VAL A 1 214 ? -1.344 9.188 14.426 1.00 68.25 214 VAL A CA 1
ATOM 1665 C C . VAL A 1 214 ? -2.873 9.238 14.326 1.00 68.25 214 VAL A C 1
ATOM 1667 O O . VAL A 1 214 ? -3.421 10.245 13.887 1.00 68.25 214 VAL A O 1
ATOM 1670 N N . CYS A 1 215 ? -3.563 8.192 14.787 1.00 64.38 215 CYS A N 1
ATOM 1671 C CA . CYS A 1 215 ? -5.014 8.032 14.900 1.00 64.38 215 CYS A CA 1
ATOM 1672 C C . CYS A 1 215 ? -5.451 7.058 16.018 1.00 64.38 215 CYS A C 1
ATOM 1674 O O . CYS A 1 215 ? -5.046 5.896 16.018 1.00 64.38 215 CYS A O 1
ATOM 1676 N N . TRP A 1 216 ? -6.429 7.503 16.820 1.00 58.94 216 TRP A N 1
ATOM 1677 C CA . TRP A 1 216 ? -7.277 6.724 17.748 1.00 58.94 216 TRP A CA 1
ATOM 1678 C C . TRP A 1 216 ? -6.821 6.707 19.213 1.00 58.94 216 TRP A C 1
ATOM 1680 O O . TRP A 1 216 ? -5.713 6.295 19.520 1.00 58.94 216 TRP A O 1
ATOM 1690 N N . ASP A 1 217 ? -7.745 7.127 20.085 1.00 44.09 217 ASP A N 1
ATOM 1691 C CA . ASP A 1 217 ? -7.657 7.424 21.532 1.00 44.09 217 ASP A CA 1
ATOM 1692 C C . ASP A 1 217 ? -6.951 8.731 21.897 1.00 44.09 217 ASP A C 1
ATOM 1694 O O . ASP A 1 217 ? -5.736 8.890 21.649 1.00 44.09 217 ASP A O 1
#